Protein AF-A0A1Q9CFC7-F1 (afdb_monomer)

Organism: Symbiodinium microadriaticum (NCBI:txid2951)

Sequence (304 aa):
MAPSLEDDFGGSLFEEAKTMSQMKRSRIDLTRRYVFLCPTALSKHFQALPLAAKESSLLVFRCARSFVFKDPPSVRRTRLQARVETNVGDGKKGKPSSAPKSGLSALYRSEFSDDFLQFVLAKEKEGCVFWYKPDQDLEKMSSFFEQKVDPLDEQPYRPLLLDAMWWRVRFDRTSARYVGNPRGILGAIAAFHHGLGRERDLDLPSLQELIFQSNPTLEPVVKWPHAPSMRFLPARVEDTPQAQYKGYIEVLERLQKWPERPRARLDNLHHHWQAQEMSMSRQNVFSVGGNSVLRASSENPVTR

Structure (mmCIF, N/CA/C/O backbone):
data_AF-A0A1Q9CFC7-F1
#
_entry.id   AF-A0A1Q9CFC7-F1
#
loop_
_atom_site.group_PDB
_atom_site.id
_atom_site.type_symbol
_atom_site.label_atom_id
_atom_site.label_alt_id
_atom_site.label_comp_id
_atom_site.label_asym_id
_atom_site.label_entity_id
_atom_site.label_seq_id
_atom_site.pdbx_PDB_ins_code
_atom_site.Cartn_x
_atom_site.Cartn_y
_atom_site.Cartn_z
_atom_site.occupancy
_atom_site.B_iso_or_equiv
_atom_site.auth_seq_id
_atom_site.auth_comp_id
_atom_site.auth_asym_id
_atom_site.auth_atom_id
_atom_site.pdbx_PDB_model_num
ATOM 1 N N . MET A 1 1 ? -26.942 8.090 -58.482 1.00 52.81 1 MET A N 1
ATOM 2 C CA . MET A 1 1 ? -27.247 8.584 -57.124 1.00 52.81 1 MET A CA 1
ATOM 3 C C . MET A 1 1 ? -25.944 8.577 -56.350 1.00 52.81 1 MET A C 1
ATOM 5 O O . MET A 1 1 ? -25.446 7.503 -56.050 1.00 52.81 1 MET A O 1
ATOM 9 N N . ALA A 1 2 ? -25.335 9.749 -56.185 1.00 45.03 2 ALA A N 1
ATOM 10 C CA . ALA A 1 2 ? -24.047 9.924 -55.518 1.00 45.03 2 ALA A CA 1
ATOM 11 C C . ALA A 1 2 ? -24.292 10.464 -54.098 1.00 45.03 2 ALA A C 1
ATOM 13 O O . ALA A 1 2 ? -25.145 11.344 -53.962 1.00 45.03 2 ALA A O 1
ATOM 14 N N . PRO A 1 3 ? -23.608 9.950 -53.061 1.00 65.81 3 PRO A N 1
ATOM 15 C CA . PRO A 1 3 ? -23.716 10.485 -51.713 1.00 65.81 3 PRO A CA 1
ATOM 16 C C . PRO A 1 3 ? -22.874 11.758 -51.574 1.00 65.81 3 PRO A C 1
ATOM 18 O O . PRO A 1 3 ? -21.706 11.804 -51.961 1.00 65.81 3 PRO A O 1
ATOM 21 N N . SER A 1 4 ? -23.517 12.788 -51.038 1.00 64.12 4 SER A N 1
ATOM 22 C CA . SER A 1 4 ? -22.971 14.103 -50.732 1.00 64.12 4 SER A CA 1
ATOM 23 C C . SER A 1 4 ? -21.924 14.005 -49.619 1.00 64.12 4 SER A C 1
ATOM 25 O O . SER A 1 4 ? -22.227 13.525 -48.528 1.00 64.12 4 SER A O 1
ATOM 27 N N . LEU A 1 5 ? -20.704 14.465 -49.900 1.00 66.69 5 LEU A N 1
ATOM 28 C CA . LEU A 1 5 ? -19.736 14.865 -48.882 1.00 66.69 5 LEU A CA 1
ATOM 29 C C . LEU A 1 5 ? -20.219 16.194 -48.295 1.00 66.69 5 LEU A C 1
ATOM 31 O O . LEU A 1 5 ? -20.086 17.225 -48.950 1.00 66.69 5 LEU A O 1
ATOM 35 N N . GLU A 1 6 ? -20.800 16.164 -47.100 1.00 68.81 6 GLU A N 1
ATOM 36 C CA . GLU A 1 6 ? -20.915 17.364 -46.274 1.00 68.81 6 GLU A CA 1
ATOM 37 C C . GLU A 1 6 ? -19.808 17.340 -45.218 1.00 68.81 6 GLU A C 1
ATOM 39 O O . GLU A 1 6 ? -19.646 16.379 -44.465 1.00 68.81 6 GLU A O 1
ATOM 44 N N . ASP A 1 7 ? -19.005 18.400 -45.262 1.00 58.59 7 ASP A N 1
ATOM 45 C CA . ASP A 1 7 ? -17.865 18.695 -44.411 1.00 58.59 7 ASP A CA 1
ATOM 46 C C . ASP A 1 7 ? -18.301 18.955 -42.965 1.00 58.59 7 ASP A C 1
ATOM 48 O O . ASP A 1 7 ? -18.791 20.033 -42.629 1.00 58.59 7 ASP A O 1
ATOM 52 N N . ASP A 1 8 ? -18.041 17.992 -42.083 1.00 59.97 8 ASP A N 1
ATOM 53 C CA . ASP A 1 8 ? -18.219 18.135 -40.636 1.00 59.97 8 ASP A CA 1
ATOM 54 C C . ASP A 1 8 ? -16.885 18.552 -39.974 1.00 59.97 8 ASP A C 1
ATOM 56 O O . ASP A 1 8 ? -16.307 17.860 -39.136 1.00 59.97 8 ASP A O 1
ATOM 60 N N . PHE A 1 9 ? -16.336 19.700 -40.393 1.00 54.62 9 PHE A N 1
ATOM 61 C CA . PHE A 1 9 ? -15.166 20.345 -39.768 1.00 54.62 9 PHE A CA 1
ATOM 62 C C . PHE A 1 9 ? -15.603 21.315 -38.654 1.00 54.62 9 PHE A C 1
ATOM 64 O O . PHE A 1 9 ? -15.253 22.494 -38.632 1.00 54.62 9 PHE A O 1
ATOM 71 N N . GLY A 1 10 ? -16.389 20.810 -37.703 1.00 55.88 10 GLY A N 1
ATOM 72 C CA . GLY A 1 10 ? -16.876 21.540 -36.527 1.00 55.88 10 GLY A CA 1
ATOM 73 C C . GLY A 1 10 ? -16.206 21.114 -35.216 1.00 55.88 10 GLY A C 1
ATOM 74 O O . GLY A 1 10 ? -16.876 21.002 -34.196 1.00 55.88 10 GLY A O 1
ATOM 75 N N . GLY A 1 11 ? -14.906 20.805 -35.218 1.00 53.25 11 GLY A N 1
ATOM 76 C CA . GLY A 1 11 ? -14.221 20.184 -34.077 1.00 53.25 11 GLY A CA 1
ATOM 77 C C . GLY A 1 11 ? -13.256 21.091 -33.305 1.00 53.25 11 GLY A C 1
ATOM 78 O O . GLY A 1 11 ? -12.053 21.024 -33.518 1.00 53.25 11 GLY A O 1
ATOM 79 N N . SER A 1 12 ? -13.781 21.869 -32.353 1.00 51.84 12 SER A N 1
ATOM 80 C CA . SER A 1 12 ? -13.125 22.236 -31.078 1.00 51.84 12 SER A CA 1
ATOM 81 C C . SER A 1 12 ? -11.699 22.839 -31.108 1.00 51.84 12 SER A C 1
ATOM 83 O O . SER A 1 12 ? -10.748 22.237 -30.611 1.00 51.84 12 SER A O 1
ATOM 85 N N . LEU A 1 13 ? -11.552 24.091 -31.559 1.00 51.56 13 LEU A N 1
ATOM 86 C CA . LEU A 1 13 ? -10.285 24.852 -31.475 1.00 51.56 13 LEU A CA 1
ATOM 87 C C . LEU A 1 13 ? -10.122 25.688 -30.188 1.00 51.56 13 LEU A C 1
ATOM 89 O O . LEU A 1 13 ? -9.121 26.377 -30.017 1.00 51.56 13 LEU A O 1
ATOM 93 N N . PHE A 1 14 ? -11.070 25.602 -29.253 1.00 50.47 14 PHE A N 1
ATOM 94 C CA . PHE A 1 14 ? -10.922 26.155 -27.904 1.00 50.47 14 PHE A CA 1
ATOM 95 C C . PHE A 1 14 ? -10.614 25.029 -26.922 1.00 50.47 14 PHE A C 1
ATOM 97 O O . PHE A 1 14 ? -11.403 24.705 -26.038 1.00 50.47 14 PHE A O 1
ATOM 104 N N . GLU A 1 15 ? -9.441 24.415 -27.081 1.00 59.72 15 GLU A N 1
ATOM 105 C CA . GLU A 1 15 ? -8.847 23.667 -25.981 1.00 59.72 15 GLU A CA 1
ATOM 106 C C . GLU A 1 15 ? -8.439 24.697 -24.916 1.00 59.72 15 GLU A C 1
ATOM 108 O O . GLU A 1 15 ? -7.365 25.296 -24.982 1.00 59.72 15 GLU A O 1
ATOM 113 N N . GLU A 1 16 ? -9.362 24.989 -23.988 1.00 64.75 16 GLU A N 1
ATOM 114 C CA . GLU A 1 16 ? -9.127 25.870 -22.844 1.00 64.75 16 GLU A CA 1
ATOM 115 C C . GLU A 1 16 ? -7.775 25.527 -22.228 1.00 64.75 16 GLU A C 1
ATOM 117 O O . GLU A 1 16 ? -7.530 24.377 -21.849 1.00 64.75 16 GLU A O 1
ATOM 122 N N . ALA A 1 17 ? -6.889 26.524 -22.162 1.00 65.19 17 ALA A N 1
ATOM 123 C CA . ALA A 1 17 ? -5.544 26.372 -21.638 1.00 65.19 17 ALA A CA 1
ATOM 124 C C . ALA A 1 17 ? -5.616 25.767 -20.232 1.00 65.19 17 ALA A C 1
ATOM 126 O O . ALA A 1 17 ? -5.899 26.451 -19.243 1.00 65.19 17 ALA A O 1
ATOM 127 N N . LYS A 1 18 ? -5.383 24.453 -20.152 1.00 61.16 18 LYS A N 1
ATOM 128 C CA . LYS A 1 18 ? -5.475 23.720 -18.898 1.00 61.16 18 LYS A CA 1
ATOM 129 C C . LYS A 1 18 ? -4.448 24.308 -17.944 1.00 61.16 18 LYS A C 1
ATOM 131 O O . LYS A 1 18 ? -3.258 24.383 -18.248 1.00 61.16 18 LYS A O 1
ATOM 136 N N . THR A 1 19 ? -4.890 24.717 -16.761 1.00 71.38 19 THR A N 1
ATOM 137 C CA . THR A 1 19 ? -3.968 25.210 -15.732 1.00 71.38 19 THR A CA 1
ATOM 138 C C . THR A 1 19 ? -2.949 24.120 -15.381 1.00 71.38 19 THR A C 1
ATOM 140 O O . THR A 1 19 ? -3.257 22.930 -15.408 1.00 71.38 19 THR A O 1
ATOM 143 N N . MET A 1 20 ? -1.728 24.493 -14.977 1.00 59.75 20 MET A N 1
ATOM 144 C CA . MET A 1 20 ? -0.677 23.536 -14.568 1.00 59.75 20 MET A CA 1
ATOM 145 C C . MET A 1 20 ? -1.156 22.506 -13.525 1.00 59.75 20 MET A C 1
ATOM 147 O O . MET A 1 20 ? -0.680 21.371 -13.488 1.00 59.75 20 MET A O 1
ATOM 151 N N . SER A 1 21 ? -2.125 22.880 -12.687 1.00 57.09 21 SER A N 1
ATOM 152 C CA . SER A 1 21 ? -2.798 21.980 -11.746 1.00 57.09 21 SER A CA 1
ATOM 153 C C . SER A 1 21 ? -3.683 20.936 -12.439 1.00 57.09 21 SER A C 1
ATOM 155 O O . SER A 1 21 ? -3.683 19.781 -12.018 1.00 57.09 21 SER A O 1
ATOM 157 N N . GLN A 1 22 ? -4.394 21.300 -13.510 1.00 63.00 22 GLN A N 1
ATOM 158 C CA . GLN A 1 22 ? -5.160 20.371 -14.349 1.00 63.00 22 GLN A CA 1
ATOM 159 C C . GLN A 1 22 ? -4.221 19.425 -15.117 1.00 63.00 22 GLN A C 1
ATOM 161 O O . GLN A 1 22 ? -4.441 18.218 -15.087 1.00 63.00 22 GLN A O 1
ATOM 166 N N . MET A 1 23 ? -3.106 19.924 -15.669 1.00 62.88 23 MET A N 1
ATOM 167 C CA . MET A 1 23 ? -2.070 19.092 -16.316 1.00 62.88 23 MET A CA 1
ATOM 168 C C . MET A 1 23 ? -1.387 18.095 -15.366 1.00 62.88 23 MET A C 1
ATOM 170 O O . MET A 1 23 ? -0.999 17.002 -15.768 1.00 62.88 23 MET A O 1
ATOM 174 N N . LYS A 1 24 ? -1.193 18.449 -14.090 1.00 61.25 24 LYS A N 1
ATOM 175 C CA . LYS A 1 24 ? -0.637 17.513 -13.094 1.00 61.25 24 LYS A CA 1
ATOM 176 C C . LYS A 1 24 ? -1.658 16.471 -12.635 1.00 61.25 24 LYS A C 1
ATOM 178 O O . LYS A 1 24 ? -1.261 15.362 -12.278 1.00 61.25 24 LYS A O 1
ATOM 183 N N . ARG A 1 25 ? -2.951 16.814 -12.645 1.00 59.91 25 ARG A N 1
ATOM 184 C CA . ARG A 1 25 ? -4.060 15.892 -12.345 1.00 59.91 25 ARG A CA 1
ATOM 185 C C . ARG A 1 25 ? -4.355 14.944 -13.508 1.00 59.91 25 ARG A C 1
ATOM 187 O O . ARG A 1 25 ? -4.691 13.798 -13.253 1.00 59.91 25 ARG A O 1
ATOM 194 N N . SER A 1 26 ? -4.139 15.362 -14.756 1.00 60.53 26 SER A N 1
ATOM 195 C CA . SER A 1 26 ? -4.289 14.492 -15.933 1.00 60.53 26 SER A CA 1
ATOM 196 C C . SER A 1 26 ? -3.210 13.406 -16.046 1.00 60.53 26 SER A C 1
ATOM 198 O O . SER A 1 26 ? -3.283 12.573 -16.938 1.00 60.53 26 SER A O 1
ATOM 200 N N . ARG A 1 27 ? -2.207 13.400 -15.154 1.00 73.00 27 ARG A N 1
ATOM 201 C CA . ARG A 1 27 ? -1.183 12.344 -15.059 1.00 73.00 27 ARG A CA 1
ATOM 202 C C . ARG A 1 27 ? -1.538 11.234 -14.071 1.00 73.00 27 ARG A C 1
ATOM 204 O O . ARG A 1 27 ? -0.688 10.393 -13.793 1.00 73.00 27 ARG A O 1
ATOM 211 N N . ILE A 1 28 ? -2.731 11.269 -13.478 1.00 84.69 28 ILE A N 1
ATOM 212 C CA . ILE A 1 28 ? -3.196 10.165 -12.642 1.00 84.69 28 ILE A CA 1
ATOM 213 C C . ILE A 1 28 ? -3.520 9.014 -13.587 1.00 84.69 28 ILE A C 1
ATOM 215 O O . ILE A 1 28 ? -4.462 9.098 -14.374 1.00 84.69 28 ILE A O 1
ATOM 219 N N . ASP A 1 29 ? -2.721 7.960 -13.510 1.00 87.94 29 ASP A N 1
ATOM 220 C CA . ASP A 1 29 ? -2.959 6.744 -14.267 1.00 87.94 29 ASP A CA 1
ATOM 221 C C . ASP A 1 29 ? -4.079 5.947 -13.587 1.00 87.94 29 ASP A C 1
ATOM 223 O O . ASP A 1 29 ? -3.840 5.130 -12.701 1.00 87.94 29 ASP A O 1
ATOM 227 N N . LEU A 1 30 ? -5.322 6.243 -13.973 1.00 89.44 30 LEU A N 1
ATOM 228 C CA . LEU A 1 30 ? -6.510 5.539 -13.483 1.00 89.44 30 LEU A CA 1
ATOM 229 C C . LEU A 1 30 ? -6.627 4.117 -14.041 1.00 89.44 30 LEU A C 1
ATOM 231 O O . LEU A 1 30 ? -7.494 3.371 -13.594 1.00 89.44 30 LEU A O 1
ATOM 235 N N . THR A 1 31 ? -5.780 3.746 -15.005 1.00 90.12 31 THR A N 1
ATOM 236 C CA . THR A 1 31 ? -5.742 2.383 -15.541 1.00 90.12 31 THR A CA 1
ATOM 237 C C . THR A 1 31 ? -5.044 1.434 -14.564 1.00 90.12 31 THR A C 1
ATOM 239 O O . THR A 1 31 ? -5.387 0.258 -14.481 1.00 90.12 31 THR A O 1
ATOM 242 N N . ARG A 1 32 ? -4.129 1.961 -13.740 1.00 93.81 32 ARG A N 1
ATOM 243 C CA . ARG A 1 32 ? -3.484 1.217 -12.655 1.00 93.81 32 ARG A CA 1
ATOM 244 C C . ARG A 1 32 ? -4.347 1.187 -11.407 1.00 93.81 32 ARG A C 1
ATOM 246 O O . ARG A 1 32 ? -5.020 2.156 -11.048 1.00 93.81 32 ARG A O 1
ATOM 253 N N . ARG A 1 33 ? -4.230 0.090 -10.662 1.00 96.56 33 ARG A N 1
ATOM 254 C CA . ARG A 1 33 ? -4.866 -0.038 -9.353 1.00 96.56 33 ARG A CA 1
ATOM 255 C C . ARG A 1 33 ? -3.910 0.408 -8.251 1.00 96.56 33 ARG A C 1
ATOM 257 O O . ARG A 1 33 ? -2.820 -0.134 -8.088 1.00 96.56 33 ARG A O 1
ATOM 264 N N . TYR A 1 34 ? -4.332 1.388 -7.457 1.00 97.56 34 TYR A N 1
ATOM 265 C CA . TYR A 1 34 ? -3.531 1.896 -6.343 1.00 97.56 34 TYR A CA 1
ATOM 266 C C . TYR A 1 34 ? -3.646 1.001 -5.105 1.00 97.56 34 TYR A C 1
ATOM 268 O O . TYR A 1 34 ? -4.746 0.597 -4.720 1.00 97.56 34 TYR A O 1
ATOM 276 N N . VAL A 1 35 ? -2.510 0.749 -4.448 1.00 98.12 35 VAL A N 1
ATOM 277 C CA . VAL A 1 35 ? -2.441 0.003 -3.184 1.00 98.12 35 VAL A CA 1
ATOM 278 C C . VAL A 1 35 ? -1.968 0.929 -2.068 1.00 98.12 35 VAL A C 1
ATOM 280 O O . VAL A 1 35 ? -0.796 1.298 -2.006 1.00 98.12 35 VAL A O 1
ATOM 283 N N . PHE A 1 36 ? -2.868 1.328 -1.172 1.00 98.12 36 PHE A N 1
ATOM 284 C CA . PHE A 1 36 ? -2.534 2.245 -0.082 1.00 98.12 36 PHE A CA 1
ATOM 285 C C . PHE A 1 36 ? -1.942 1.506 1.116 1.00 98.12 36 PHE A C 1
ATOM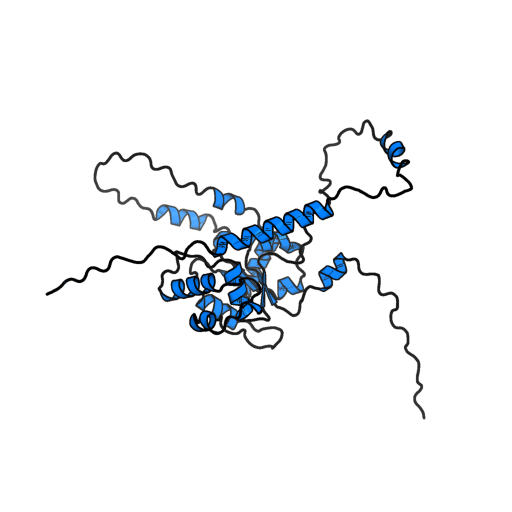 287 O O . PHE A 1 36 ? -2.589 0.645 1.709 1.00 98.12 36 PHE A O 1
ATOM 294 N N . LEU A 1 37 ? -0.726 1.897 1.511 1.00 97.69 37 LEU A N 1
ATOM 295 C CA . LEU A 1 37 ? 0.044 1.182 2.538 1.00 97.69 37 LEU A CA 1
ATOM 296 C C . LEU A 1 37 ? -0.012 1.806 3.940 1.00 97.69 37 LEU A C 1
ATOM 298 O O . LEU A 1 37 ? 0.437 1.212 4.924 1.00 97.69 37 LEU A O 1
ATOM 302 N N . CYS A 1 38 ? -0.520 3.036 4.046 1.00 96.38 38 CYS A N 1
ATOM 303 C CA . CYS A 1 38 ? -0.464 3.827 5.271 1.00 96.38 38 CYS A CA 1
ATOM 304 C C . CYS A 1 38 ? -1.810 4.514 5.555 1.00 96.38 38 CYS A C 1
ATOM 306 O O . CYS A 1 38 ? -2.179 5.442 4.830 1.00 96.38 38 CYS A O 1
ATOM 308 N N . PRO A 1 39 ? -2.536 4.124 6.622 1.00 96.25 39 PRO A N 1
ATOM 309 C CA . PRO A 1 39 ? -3.866 4.667 6.892 1.00 96.25 39 PRO A CA 1
ATOM 310 C C . PRO A 1 39 ? -3.828 6.154 7.261 1.00 96.25 39 PRO A C 1
ATOM 312 O O . PRO A 1 39 ? -4.690 6.916 6.837 1.00 96.25 39 PRO A O 1
ATOM 315 N N . THR A 1 40 ? -2.811 6.606 8.003 1.00 94.19 40 THR A N 1
ATOM 316 C CA . THR A 1 40 ? -2.689 8.018 8.413 1.00 94.19 40 THR A CA 1
ATOM 317 C C . THR A 1 40 ? -2.438 8.938 7.223 1.00 94.19 40 THR A C 1
ATOM 319 O O . THR A 1 40 ? -3.029 10.012 7.132 1.00 94.19 40 THR A O 1
ATOM 322 N N . ALA A 1 41 ? -1.591 8.517 6.284 1.00 94.12 41 ALA A N 1
ATOM 323 C CA . ALA A 1 41 ? -1.338 9.269 5.063 1.00 94.12 41 ALA A CA 1
ATOM 324 C C . ALA A 1 41 ? -2.553 9.255 4.125 1.00 94.12 41 ALA A C 1
ATOM 326 O O . ALA A 1 41 ? -2.886 10.294 3.555 1.00 94.12 41 ALA A O 1
ATOM 327 N N . LEU A 1 42 ? -3.240 8.115 4.007 1.00 95.56 42 LEU A N 1
ATOM 328 C CA . LEU A 1 42 ? -4.471 8.006 3.230 1.00 95.56 42 LEU A CA 1
ATOM 329 C C . LEU A 1 42 ? -5.566 8.929 3.779 1.00 95.56 42 LEU A C 1
ATOM 331 O O . LEU A 1 42 ? -6.115 9.717 3.017 1.00 95.56 42 LEU A O 1
ATOM 335 N N . SER A 1 43 ? -5.812 8.916 5.092 1.00 95.38 43 SER A N 1
ATOM 336 C CA . SER A 1 43 ? -6.797 9.794 5.741 1.00 95.38 43 SER A CA 1
ATOM 337 C C . SER A 1 43 ? -6.541 11.274 5.444 1.00 95.38 43 SER A C 1
ATOM 339 O O . SER A 1 43 ? -7.437 11.995 5.011 1.00 95.38 43 SER A O 1
ATOM 341 N N . LYS A 1 44 ? -5.282 11.723 5.565 1.00 93.25 44 LYS A N 1
ATOM 342 C CA . LYS A 1 44 ? -4.886 13.116 5.276 1.00 93.25 44 LYS A CA 1
ATOM 343 C C . LYS A 1 44 ? -5.153 13.543 3.833 1.00 93.25 44 LYS A C 1
ATOM 345 O O . LYS A 1 44 ? -5.309 14.731 3.564 1.00 93.25 44 LYS A O 1
ATOM 350 N N . HIS A 1 45 ? -5.169 12.597 2.901 1.00 93.38 45 HIS A N 1
ATOM 351 C CA . HIS A 1 45 ? -5.374 12.855 1.479 1.00 93.38 45 HIS A CA 1
ATOM 352 C C . HIS A 1 45 ? -6.737 12.381 0.974 1.00 93.38 45 HIS A C 1
ATOM 354 O O . HIS A 1 45 ? -7.014 12.520 -0.214 1.00 93.38 45 HIS A O 1
ATOM 360 N N . PHE A 1 46 ? -7.601 11.878 1.857 1.00 95.38 46 PHE A N 1
ATOM 361 C CA . PHE A 1 46 ? -8.826 11.185 1.480 1.00 95.38 46 PHE A CA 1
ATOM 362 C C . PHE A 1 46 ? -9.767 12.056 0.639 1.00 95.38 46 PHE A C 1
ATOM 364 O O . PHE A 1 46 ? -10.325 11.594 -0.354 1.00 95.38 46 PHE A O 1
ATOM 371 N N . GLN A 1 47 ? -9.882 13.342 0.971 1.00 93.62 47 GLN A N 1
ATOM 372 C CA . GLN A 1 47 ? -10.720 14.284 0.220 1.00 93.62 47 GLN A CA 1
ATOM 373 C C . GLN A 1 47 ? -10.130 14.677 -1.145 1.00 93.62 47 GLN A C 1
ATOM 375 O O . GLN A 1 47 ? -10.857 15.101 -2.034 1.00 93.62 47 GLN A O 1
ATOM 380 N N . ALA A 1 48 ? -8.819 14.514 -1.342 1.00 91.75 48 ALA A N 1
ATOM 381 C CA . ALA A 1 48 ? -8.143 14.834 -2.600 1.00 91.75 48 ALA A CA 1
ATOM 382 C C . ALA A 1 48 ? -8.074 13.645 -3.578 1.00 91.75 48 ALA A C 1
ATOM 384 O O . ALA A 1 48 ? -7.562 13.802 -4.689 1.00 91.75 48 ALA A O 1
ATOM 385 N N . LEU A 1 49 ? -8.532 12.459 -3.167 1.00 93.50 49 LEU A N 1
ATOM 386 C CA . LEU A 1 49 ? -8.524 11.268 -4.010 1.00 93.50 49 LEU A CA 1
ATOM 387 C C . LEU A 1 49 ? -9.686 11.290 -5.015 1.00 93.50 49 LEU A C 1
ATOM 389 O O . LEU A 1 49 ? -10.833 11.463 -4.592 1.00 93.50 49 LEU A O 1
ATOM 393 N N . PRO A 1 50 ? -9.425 11.055 -6.316 1.00 94.00 50 PRO A N 1
ATOM 394 C CA . PRO A 1 50 ? -10.482 10.827 -7.298 1.00 94.00 50 PRO A CA 1
ATOM 395 C C . PRO A 1 50 ? -11.378 9.651 -6.896 1.00 94.00 50 PRO A C 1
ATOM 397 O O . PRO A 1 50 ? -10.877 8.652 -6.379 1.00 94.00 50 PRO A O 1
ATOM 400 N N . LEU A 1 51 ? -12.682 9.744 -7.181 1.00 95.12 51 LEU A N 1
ATOM 401 C CA . LEU A 1 51 ? -13.648 8.692 -6.843 1.00 95.12 51 LEU A CA 1
ATOM 402 C C . LEU A 1 51 ? -13.264 7.342 -7.467 1.00 95.12 51 LEU A C 1
ATOM 404 O O . LEU A 1 51 ? -13.153 6.362 -6.741 1.00 95.12 51 LEU A O 1
ATOM 408 N N . ALA A 1 52 ? -12.920 7.326 -8.759 1.00 95.06 52 ALA A N 1
ATOM 409 C CA . ALA A 1 52 ? -12.483 6.114 -9.456 1.00 95.06 52 ALA A CA 1
ATOM 410 C C . ALA A 1 52 ? -11.284 5.428 -8.772 1.00 95.06 52 ALA A C 1
ATOM 412 O O . ALA A 1 52 ? -11.250 4.208 -8.643 1.00 95.06 52 ALA A O 1
ATOM 413 N N . ALA A 1 53 ? -10.319 6.208 -8.266 1.00 95.50 53 ALA A N 1
ATOM 414 C CA . ALA A 1 53 ? -9.177 5.662 -7.535 1.00 95.50 53 ALA A CA 1
ATOM 415 C C . ALA A 1 53 ? -9.583 5.112 -6.158 1.00 95.50 53 ALA A C 1
ATOM 417 O O . ALA A 1 53 ? -9.036 4.104 -5.723 1.00 95.50 53 ALA A O 1
ATOM 418 N N . LYS A 1 54 ? -10.548 5.738 -5.466 1.00 96.88 54 LYS A N 1
ATOM 419 C CA . LYS A 1 54 ? -11.101 5.202 -4.208 1.00 96.88 54 LYS A CA 1
ATOM 420 C C . LYS A 1 54 ? -11.792 3.863 -4.451 1.00 96.88 54 LYS A C 1
ATOM 422 O O . LYS A 1 54 ? -11.526 2.906 -3.727 1.00 96.88 54 LYS A O 1
ATOM 427 N N . GLU A 1 55 ? -12.641 3.795 -5.470 1.00 96.81 55 GLU A N 1
ATOM 428 C CA . GLU A 1 55 ? -13.444 2.618 -5.809 1.00 96.81 55 GLU A CA 1
ATOM 429 C C . GLU A 1 55 ? -12.586 1.435 -6.250 1.00 96.81 55 GLU A C 1
ATOM 431 O O . GLU A 1 55 ? -12.823 0.321 -5.792 1.00 96.81 55 GLU A O 1
ATOM 436 N N . SER A 1 56 ? -11.548 1.658 -7.057 1.00 96.94 56 SER A N 1
ATOM 437 C CA . SER A 1 56 ? -10.685 0.569 -7.523 1.00 96.94 56 SER A CA 1
ATOM 438 C C . SER A 1 56 ? -9.578 0.184 -6.536 1.00 96.94 56 SER A C 1
ATOM 440 O O . SER A 1 56 ? -9.007 -0.892 -6.679 1.00 96.94 56 SER A O 1
ATOM 442 N N . SER A 1 57 ? -9.259 1.021 -5.541 1.00 97.69 57 SER A N 1
ATOM 443 C CA . SER A 1 57 ? -8.097 0.805 -4.664 1.00 97.69 57 SER A CA 1
ATOM 444 C C . SER A 1 57 ? -8.159 -0.434 -3.767 1.00 97.69 57 SER A C 1
ATOM 446 O O . SER A 1 57 ? -9.224 -0.864 -3.315 1.00 97.69 57 SER A O 1
ATOM 448 N N . LEU A 1 58 ? -6.964 -0.937 -3.439 1.00 98.38 58 LEU A N 1
ATOM 449 C CA . LEU A 1 58 ? -6.723 -1.915 -2.378 1.00 98.38 58 LEU A CA 1
ATOM 450 C C . LEU A 1 58 ? -6.043 -1.237 -1.187 1.00 98.38 58 LEU A C 1
ATOM 452 O O . LEU A 1 58 ? -5.223 -0.329 -1.355 1.00 98.38 58 LEU A O 1
ATOM 456 N N . LEU A 1 59 ? -6.350 -1.695 0.025 1.00 98.56 59 LEU A N 1
ATOM 457 C CA . LEU A 1 59 ? -5.749 -1.187 1.257 1.00 98.56 59 LEU A CA 1
ATOM 458 C C . LEU A 1 59 ? -4.909 -2.29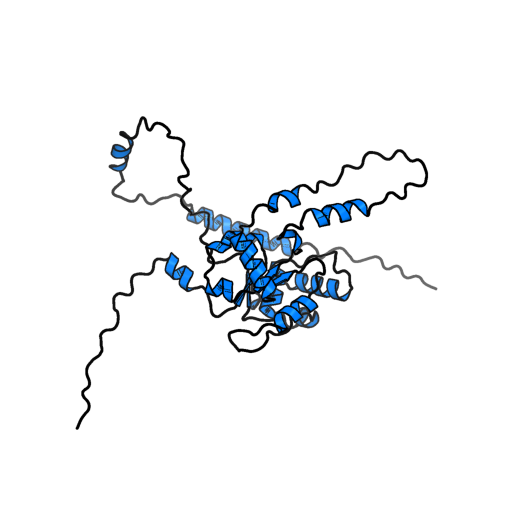4 1.902 1.00 98.56 59 LEU A C 1
ATOM 460 O O . LEU A 1 59 ? -5.435 -3.347 2.241 1.00 98.56 59 LEU A O 1
ATOM 464 N N . VAL A 1 60 ? -3.612 -2.060 2.097 1.00 98.19 60 VAL A N 1
ATOM 465 C CA . VAL A 1 60 ? -2.696 -3.013 2.748 1.00 98.19 60 VAL A CA 1
ATOM 466 C C . VAL A 1 60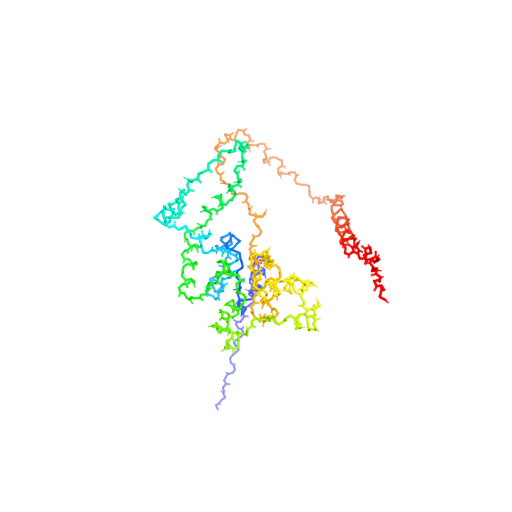 ? -2.026 -2.308 3.915 1.00 98.19 60 VAL A C 1
ATOM 468 O O . VAL A 1 60 ? -0.981 -1.673 3.787 1.00 98.19 60 VAL A O 1
ATOM 471 N N . PHE A 1 61 ? -2.655 -2.367 5.082 1.00 97.62 61 PHE A N 1
ATOM 472 C CA . PHE A 1 61 ? -2.206 -1.602 6.234 1.00 97.62 61 PHE A CA 1
ATOM 473 C C . PHE A 1 61 ? -1.219 -2.392 7.086 1.00 97.62 61 PHE A C 1
ATOM 475 O O . PHE A 1 61 ? -1.528 -3.453 7.620 1.00 97.62 61 PHE A O 1
ATOM 482 N N . ARG A 1 62 ? -0.035 -1.809 7.310 1.00 94.81 62 ARG A N 1
ATOM 483 C CA . ARG A 1 62 ? 1.021 -2.365 8.179 1.00 94.81 62 ARG A CA 1
ATOM 484 C C . ARG A 1 62 ? 0.687 -2.389 9.680 1.00 94.81 62 ARG A C 1
ATOM 486 O O . ARG A 1 62 ? 1.519 -2.781 10.499 1.00 94.81 62 ARG A O 1
ATOM 493 N N . CYS A 1 63 ? -0.491 -1.913 10.065 1.00 94.44 63 CYS A N 1
ATOM 494 C CA . CYS A 1 63 ? -0.954 -1.844 11.445 1.00 94.44 63 CYS A CA 1
ATOM 495 C C . CYS A 1 63 ? -2.068 -2.860 11.704 1.00 94.44 63 CYS A C 1
ATOM 497 O O . CYS A 1 63 ? -2.635 -3.437 10.782 1.00 94.44 63 CYS A O 1
ATOM 499 N N . ALA A 1 64 ? -2.386 -3.067 12.980 1.00 94.31 64 ALA A N 1
ATOM 500 C CA . ALA A 1 64 ? -3.535 -3.879 13.352 1.00 94.31 64 ALA A CA 1
ATOM 501 C C . ALA A 1 64 ? -4.829 -3.103 13.093 1.00 94.31 64 ALA A C 1
ATOM 503 O O . ALA A 1 64 ? -4.844 -1.874 13.183 1.00 94.31 64 ALA A O 1
ATOM 504 N N . ARG A 1 65 ? -5.932 -3.817 12.869 1.00 94.81 65 ARG A N 1
ATOM 505 C CA . ARG A 1 65 ? -7.268 -3.221 12.725 1.00 94.81 65 ARG A CA 1
ATOM 506 C C . ARG A 1 65 ? -7.637 -2.282 13.884 1.00 94.81 65 ARG A C 1
ATOM 508 O O . ARG A 1 65 ? -8.179 -1.204 13.657 1.00 94.81 65 ARG A O 1
ATOM 515 N N . SER A 1 66 ? -7.255 -2.644 15.111 1.00 92.56 66 SER A N 1
ATOM 516 C CA . SER A 1 66 ? -7.487 -1.853 16.334 1.00 92.56 66 SER A CA 1
ATOM 517 C C . SER A 1 66 ? -6.700 -0.536 16.409 1.00 92.56 66 SER A C 1
ATOM 519 O O . SER A 1 66 ? -6.929 0.284 17.300 1.00 92.56 66 SER A O 1
ATOM 521 N N . PHE A 1 67 ? -5.749 -0.318 15.492 1.00 91.31 67 PHE A N 1
ATOM 522 C CA . PHE A 1 67 ? -5.090 0.975 15.326 1.00 91.31 67 PHE A CA 1
ATOM 523 C C . PHE A 1 67 ? -6.007 1.989 14.630 1.00 91.31 67 PHE A C 1
ATOM 525 O O . PHE A 1 67 ? -5.998 3.160 15.000 1.00 91.31 67 PHE A O 1
ATOM 532 N N . VAL A 1 68 ? -6.791 1.540 13.643 1.00 93.12 68 VAL A N 1
ATOM 533 C CA . VAL A 1 68 ? -7.715 2.388 12.872 1.00 93.12 68 VAL A CA 1
ATOM 534 C C . VAL A 1 68 ? -9.068 2.478 13.572 1.00 93.12 68 VAL A C 1
ATOM 536 O O . VAL A 1 68 ? -9.587 3.572 13.781 1.00 93.12 68 VAL A O 1
ATOM 539 N N . PHE A 1 69 ? -9.617 1.339 13.996 1.00 92.75 69 PHE A N 1
ATOM 540 C CA . PHE A 1 69 ? -10.909 1.273 14.670 1.00 92.75 69 PHE A CA 1
ATOM 541 C C . PHE A 1 69 ? -10.733 1.152 16.177 1.00 92.75 69 PHE A C 1
ATOM 543 O O . PHE A 1 69 ? -9.983 0.313 16.674 1.00 92.75 69 PHE A O 1
ATOM 550 N N . LYS A 1 70 ? -11.460 1.976 16.934 1.00 83.75 70 LYS A N 1
ATOM 551 C CA . LYS A 1 70 ? -11.498 1.840 18.389 1.00 83.75 70 LYS A CA 1
ATOM 552 C C . LYS A 1 70 ? -12.287 0.584 18.737 1.00 83.75 70 LYS A C 1
ATOM 554 O O . LYS A 1 70 ? -13.485 0.527 18.481 1.00 83.75 70 LYS A O 1
ATOM 559 N N . ASP A 1 71 ? -11.631 -0.371 19.391 1.00 79.12 71 ASP A N 1
ATOM 560 C CA . ASP A 1 71 ? -12.363 -1.457 20.038 1.00 79.12 71 ASP A CA 1
ATOM 561 C C . ASP A 1 71 ? -13.359 -0.856 21.043 1.00 79.12 71 ASP A C 1
ATOM 563 O O . ASP A 1 71 ? -12.979 0.062 21.796 1.00 79.12 71 ASP A O 1
ATOM 567 N N . PRO A 1 72 ? -14.612 -1.346 21.077 1.00 76.44 72 PRO A N 1
ATOM 568 C CA . PRO A 1 72 ? -15.596 -0.876 22.035 1.00 76.44 72 PRO A CA 1
ATOM 569 C C . PRO A 1 72 ? -15.072 -1.070 23.469 1.00 76.44 72 PRO A C 1
ATOM 571 O O . PRO A 1 72 ? -14.310 -2.004 23.749 1.00 76.44 72 PRO A O 1
ATOM 574 N N . PRO A 1 73 ? -15.458 -0.192 24.412 1.00 72.56 73 PRO A N 1
ATOM 575 C CA . PRO A 1 73 ? -14.925 -0.200 25.776 1.00 72.56 73 PRO A CA 1
ATOM 576 C C . PRO A 1 73 ? -15.164 -1.523 26.523 1.00 72.56 73 PRO A C 1
ATOM 578 O O . PRO A 1 73 ? -14.406 -1.845 27.438 1.00 72.56 73 PRO A O 1
ATOM 581 N N . SER A 1 74 ? -16.162 -2.311 26.109 1.00 70.62 74 SER A N 1
ATOM 582 C CA . SER A 1 74 ? -16.459 -3.640 26.651 1.00 70.62 74 SER A CA 1
ATOM 583 C C . SER A 1 74 ? -15.284 -4.617 26.519 1.00 70.62 74 SER A C 1
ATOM 585 O O . SER A 1 74 ? -14.960 -5.303 27.483 1.00 70.62 74 SER A O 1
ATOM 587 N N . VAL A 1 75 ? -14.570 -4.620 25.388 1.00 70.62 75 VAL A N 1
ATOM 588 C CA . VAL A 1 75 ? -13.440 -5.541 25.140 1.00 70.62 75 VAL A CA 1
ATOM 589 C C . VAL A 1 75 ? -12.212 -5.169 25.982 1.00 70.62 75 VAL A C 1
ATOM 591 O O . VAL A 1 75 ? -11.422 -6.028 26.380 1.00 70.62 75 VAL A O 1
ATOM 594 N N . ARG A 1 76 ? -12.052 -3.881 26.318 1.00 64.81 76 ARG A N 1
ATOM 595 C CA . ARG A 1 76 ? -10.901 -3.402 27.102 1.00 64.81 76 ARG A CA 1
ATOM 596 C C . ARG A 1 76 ? -10.928 -3.880 28.552 1.00 64.81 76 ARG A C 1
ATOM 598 O O . ARG A 1 76 ? -9.861 -4.128 29.111 1.00 64.81 76 ARG A O 1
ATOM 605 N N . ARG A 1 77 ? -12.116 -4.020 29.156 1.00 65.25 77 ARG A N 1
ATOM 606 C CA . ARG A 1 77 ? -12.251 -4.465 30.556 1.00 65.25 77 ARG A CA 1
ATOM 607 C C . ARG A 1 77 ? -11.805 -5.916 30.735 1.00 65.25 77 ARG A C 1
ATOM 609 O O . ARG A 1 77 ? -11.043 -6.196 31.655 1.00 65.25 77 ARG A O 1
ATOM 616 N N . THR A 1 78 ? -12.168 -6.801 29.810 1.00 66.25 78 THR A N 1
ATOM 617 C CA . THR A 1 78 ? -11.799 -8.225 29.868 1.00 66.25 78 THR A CA 1
ATOM 618 C C . THR A 1 78 ? -10.286 -8.439 29.805 1.00 66.25 78 THR A C 1
ATOM 620 O O . THR A 1 78 ? -9.740 -9.277 30.517 1.00 66.25 78 THR A O 1
ATOM 623 N N . ARG A 1 79 ? -9.566 -7.634 29.010 1.00 62.81 79 ARG A N 1
ATOM 624 C CA . ARG A 1 79 ? -8.109 -7.780 28.844 1.00 62.81 79 ARG A CA 1
ATOM 625 C C . ARG A 1 79 ? -7.303 -7.352 30.076 1.00 62.81 79 ARG A C 1
ATOM 627 O O . ARG A 1 79 ? -6.192 -7.837 30.263 1.00 62.81 79 ARG A O 1
ATOM 634 N N . LEU A 1 80 ? -7.847 -6.460 30.904 1.00 59.00 80 LEU A N 1
ATOM 635 C CA . LEU A 1 80 ? -7.206 -6.019 32.148 1.00 59.00 80 LEU A CA 1
ATOM 636 C C . LEU A 1 80 ? -7.452 -6.989 33.312 1.00 59.00 80 LEU A C 1
ATOM 638 O O . LEU A 1 80 ? -6.610 -7.081 34.197 1.00 59.00 80 LEU A O 1
ATOM 642 N N . GLN A 1 81 ? -8.554 -7.744 33.295 1.00 56.28 81 GLN A N 1
ATOM 643 C CA . GLN A 1 81 ? -8.888 -8.690 34.367 1.00 56.28 81 GLN A CA 1
ATOM 644 C C . GLN A 1 81 ? -8.180 -10.049 34.245 1.00 56.28 81 GLN A C 1
ATOM 646 O O . GLN A 1 81 ? -8.056 -10.751 35.239 1.00 56.28 81 GLN A O 1
ATOM 651 N N . ALA A 1 82 ? -7.649 -10.408 33.071 1.00 55.00 82 ALA A N 1
ATOM 652 C CA . ALA A 1 82 ? -6.923 -11.669 32.876 1.00 55.00 82 ALA A CA 1
ATOM 653 C C . ALA A 1 82 ? -5.509 -11.691 33.496 1.00 55.00 82 ALA A C 1
ATOM 655 O O . ALA A 1 82 ? -4.839 -12.721 33.469 1.00 55.00 82 ALA A O 1
ATOM 656 N N . ARG A 1 83 ? -5.038 -10.576 34.071 1.00 55.09 83 ARG A N 1
ATOM 657 C CA . ARG A 1 83 ? -3.790 -10.525 34.842 1.00 55.09 83 ARG A CA 1
ATOM 658 C C . ARG A 1 83 ? -4.101 -10.734 36.326 1.00 55.09 83 ARG A C 1
ATOM 660 O O . ARG A 1 83 ? -3.842 -9.862 37.146 1.00 55.09 83 ARG A O 1
ATOM 667 N N . VAL A 1 84 ? -4.722 -11.870 36.642 1.00 55.59 84 VAL A N 1
ATOM 668 C CA . VAL A 1 84 ? -4.948 -12.303 38.025 1.00 55.59 84 VAL A CA 1
ATOM 669 C C . VAL A 1 84 ? -3.584 -12.573 38.650 1.00 55.59 84 VAL A C 1
ATOM 671 O O . VAL A 1 84 ? -2.803 -13.383 38.154 1.00 55.59 84 VAL A O 1
ATOM 674 N N . GLU A 1 85 ? -3.284 -11.824 39.703 1.00 51.47 85 GLU A N 1
ATOM 675 C CA . GLU A 1 85 ? -2.070 -11.939 40.495 1.00 51.47 85 GLU A CA 1
ATOM 676 C C . GLU A 1 85 ? -2.012 -13.317 41.165 1.00 51.47 85 GLU A C 1
ATOM 678 O O . GLU A 1 85 ? -2.660 -13.556 42.180 1.00 51.47 85 GLU A O 1
ATOM 683 N N . THR A 1 86 ? -1.194 -14.231 40.646 1.00 55.19 86 THR A N 1
ATOM 684 C CA . THR A 1 86 ? -0.678 -15.338 41.460 1.00 55.19 86 THR A CA 1
ATOM 685 C C . THR A 1 86 ? 0.457 -14.790 42.321 1.00 55.19 86 THR A C 1
ATOM 687 O O . THR A 1 86 ? 1.636 -14.988 42.030 1.00 55.19 86 THR A O 1
ATOM 690 N N . ASN A 1 87 ? 0.091 -14.019 43.345 1.00 52.97 87 ASN A N 1
ATOM 691 C CA . ASN A 1 87 ? 0.998 -13.554 44.386 1.00 52.97 87 ASN A CA 1
ATOM 692 C C . ASN A 1 87 ? 1.151 -14.680 45.418 1.00 52.97 87 ASN A C 1
ATOM 694 O O . ASN A 1 87 ? 0.344 -14.814 46.335 1.00 52.97 87 ASN A O 1
ATOM 698 N N . VAL A 1 88 ? 2.180 -15.510 45.247 1.00 53.53 88 VAL A N 1
ATOM 699 C CA . VAL A 1 88 ? 2.674 -16.415 46.290 1.00 53.53 88 VAL A CA 1
ATOM 700 C C . VAL A 1 88 ? 4.193 -16.251 46.360 1.00 53.53 88 VAL A C 1
ATOM 702 O O . VAL A 1 88 ? 4.896 -16.668 45.445 1.00 53.53 88 VAL A O 1
ATOM 705 N N . GLY A 1 89 ? 4.684 -15.661 47.454 1.00 55.84 89 GLY A N 1
ATOM 706 C CA . GLY A 1 89 ? 6.027 -15.945 47.974 1.00 55.84 89 GLY A CA 1
ATOM 707 C C . GLY A 1 89 ? 7.117 -14.877 47.804 1.00 55.84 89 GLY A C 1
ATOM 708 O O . GLY A 1 89 ? 7.754 -14.772 46.764 1.00 55.84 89 GLY A O 1
ATOM 709 N N . ASP A 1 90 ? 7.371 -14.180 48.914 1.00 51.19 90 ASP A N 1
ATOM 710 C CA . ASP A 1 90 ? 8.663 -13.732 49.460 1.00 51.19 90 ASP A CA 1
ATOM 711 C C . ASP A 1 90 ? 9.597 -12.772 48.689 1.00 51.19 90 ASP A C 1
ATOM 713 O O . ASP A 1 90 ? 10.549 -13.132 48.000 1.00 51.19 90 ASP A O 1
ATOM 717 N N . GLY A 1 91 ? 9.460 -11.489 49.047 1.00 58.91 91 GLY A N 1
ATOM 718 C CA . GLY A 1 91 ? 10.496 -10.879 49.888 1.00 58.91 91 GLY A CA 1
ATOM 719 C C . GLY A 1 91 ? 11.799 -10.429 49.225 1.00 58.91 91 GLY A C 1
ATOM 720 O O . GLY A 1 91 ? 12.872 -10.749 49.728 1.00 58.91 91 GLY A O 1
ATOM 721 N N . LYS A 1 92 ? 11.757 -9.588 48.182 1.00 55.53 92 LYS A N 1
ATOM 722 C CA . LYS A 1 92 ? 12.906 -8.729 47.819 1.00 55.53 92 LYS A CA 1
ATOM 723 C C . LYS A 1 92 ? 12.461 -7.309 47.457 1.00 55.53 92 LYS A C 1
ATOM 725 O O . LYS A 1 92 ? 11.761 -7.094 46.474 1.00 55.53 92 LYS A O 1
ATOM 730 N N . LYS A 1 93 ? 12.905 -6.326 48.256 1.00 59.00 93 LYS A N 1
ATOM 731 C CA . LYS A 1 93 ? 12.743 -4.875 48.033 1.00 59.00 93 LYS A CA 1
ATOM 732 C C . LYS A 1 93 ? 13.484 -4.447 46.752 1.00 59.00 93 LYS A C 1
ATOM 734 O O . LYS A 1 93 ? 14.637 -4.027 46.807 1.00 59.00 93 LYS A O 1
ATOM 739 N N . GLY A 1 94 ? 12.842 -4.588 45.594 1.00 57.12 94 GLY A N 1
ATOM 740 C CA . GLY A 1 94 ? 13.331 -4.108 44.299 1.00 57.12 94 GLY A CA 1
ATOM 741 C C . GLY A 1 94 ? 12.864 -2.679 44.018 1.00 57.12 94 GLY A C 1
ATOM 742 O O . GLY A 1 94 ? 11.687 -2.368 44.180 1.00 57.12 94 GLY A O 1
ATOM 743 N N . LYS A 1 95 ? 13.797 -1.806 43.617 1.00 60.94 95 LYS A N 1
ATOM 744 C CA . LYS A 1 95 ? 13.565 -0.396 43.249 1.00 60.94 95 LYS A CA 1
ATOM 745 C C . LYS A 1 95 ? 12.379 -0.238 42.274 1.00 60.94 95 LYS A C 1
ATOM 747 O O . LYS A 1 95 ? 12.243 -1.071 41.377 1.00 60.94 95 LYS A O 1
ATOM 752 N N . PRO A 1 96 ? 11.578 0.842 42.383 1.00 57.69 96 PRO A N 1
ATOM 753 C CA . PRO A 1 96 ? 10.464 1.106 41.4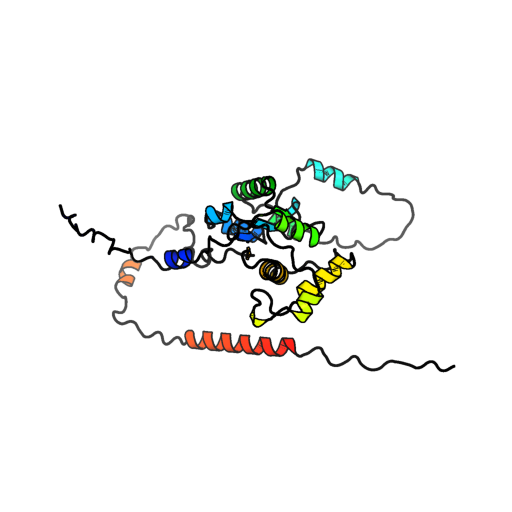76 1.00 57.69 96 PRO A CA 1
ATOM 754 C C . PRO A 1 96 ? 10.982 1.253 40.040 1.00 57.69 96 PRO A C 1
ATOM 756 O O . PRO A 1 96 ? 11.614 2.246 39.681 1.00 57.69 96 PRO A O 1
ATOM 759 N N . SER A 1 97 ? 10.744 0.222 39.230 1.00 58.75 97 SER A N 1
ATOM 760 C CA . SER A 1 97 ? 10.980 0.234 37.789 1.00 58.75 97 SER A CA 1
ATOM 761 C C . SER A 1 97 ? 10.053 1.276 37.166 1.00 58.75 97 SER A C 1
ATOM 763 O O . SER A 1 97 ? 8.831 1.204 37.301 1.00 58.75 97 SER A O 1
ATOM 765 N N . SER A 1 98 ? 10.647 2.284 36.532 1.00 60.50 98 SER A N 1
ATOM 766 C CA . SER A 1 98 ? 9.943 3.322 35.793 1.00 60.50 98 SER A CA 1
ATOM 767 C C . SER A 1 98 ? 9.071 2.682 34.712 1.00 60.50 98 SER A C 1
ATOM 769 O O . SER A 1 98 ? 9.563 2.057 33.774 1.00 60.50 98 SER A O 1
ATOM 771 N N . ALA A 1 99 ? 7.754 2.833 34.858 1.00 60.25 99 ALA A N 1
ATOM 772 C CA . AL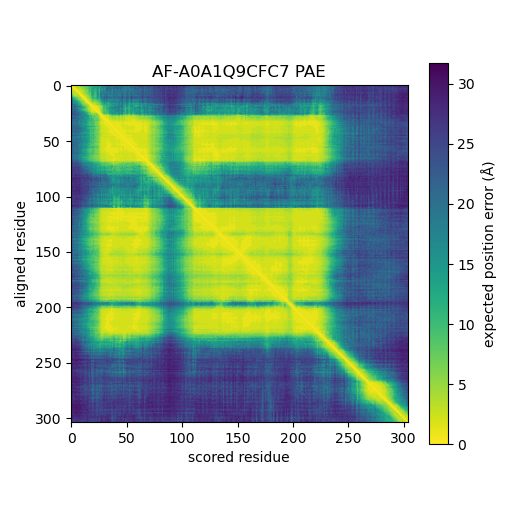A A 1 99 ? 6.783 2.321 33.904 1.00 60.25 99 ALA A CA 1
ATOM 773 C C . ALA A 1 99 ? 7.117 2.802 32.473 1.00 60.25 99 ALA A C 1
ATOM 775 O O . ALA A 1 99 ? 7.398 3.991 32.270 1.00 60.25 99 ALA A O 1
ATOM 776 N N . PRO A 1 100 ? 7.089 1.910 31.467 1.00 55.97 100 PRO A N 1
ATOM 777 C CA . PRO A 1 100 ? 7.397 2.275 30.094 1.00 55.97 100 PRO A CA 1
ATOM 778 C C . PRO A 1 100 ? 6.361 3.278 29.576 1.00 55.97 100 PRO A C 1
ATOM 780 O O . PRO A 1 100 ? 5.156 3.025 29.586 1.00 55.97 100 PRO A O 1
ATOM 783 N N . LYS A 1 101 ? 6.850 4.436 29.121 1.00 53.28 101 LYS A N 1
ATOM 784 C CA . LYS A 1 101 ? 6.071 5.537 28.540 1.00 53.28 101 LYS A CA 1
ATOM 785 C C . LYS A 1 101 ? 5.348 5.072 27.264 1.00 53.28 101 LYS A C 1
ATOM 787 O O . LYS A 1 101 ? 5.847 5.254 26.161 1.00 53.28 101 LYS A O 1
ATOM 792 N N . SER A 1 102 ? 4.147 4.515 27.393 1.00 53.97 102 SER A N 1
ATOM 793 C CA . SER A 1 102 ? 3.269 4.129 26.271 1.00 53.97 102 SER A CA 1
ATOM 794 C C . SER A 1 102 ? 2.445 5.299 25.691 1.00 53.97 102 SER A C 1
ATOM 796 O O . SER A 1 102 ? 1.501 5.090 24.927 1.00 53.97 102 SER A O 1
ATOM 798 N N . GLY A 1 103 ? 2.806 6.547 26.017 1.00 52.78 103 GLY A N 1
ATOM 799 C CA . GLY A 1 103 ? 2.005 7.749 25.743 1.00 52.78 103 GLY A CA 1
ATOM 800 C C . GLY A 1 103 ? 1.858 8.156 24.271 1.00 52.78 103 GLY A C 1
ATOM 801 O O . GLY A 1 103 ? 0.945 8.907 23.944 1.00 52.78 103 GLY A O 1
ATOM 802 N N . LEU A 1 104 ? 2.689 7.646 23.356 1.00 54.78 104 LEU A N 1
ATOM 803 C CA . LEU A 1 104 ? 2.635 8.065 21.947 1.00 54.78 104 LEU A CA 1
ATOM 804 C C . LEU A 1 104 ? 1.514 7.392 21.141 1.00 54.78 104 LEU A C 1
ATOM 806 O O . LEU A 1 104 ? 1.101 7.923 20.116 1.00 54.78 104 LEU A O 1
ATOM 810 N N . SER A 1 105 ? 0.972 6.254 21.591 1.00 53.06 105 SER A N 1
ATOM 811 C CA . SER A 1 105 ? -0.086 5.554 20.841 1.00 53.06 105 SER A CA 1
ATOM 812 C C . SER A 1 105 ? -1.473 6.180 21.024 1.00 53.06 105 SER A C 1
ATOM 814 O O . SER A 1 105 ? -2.364 5.904 20.226 1.00 53.06 105 SER A O 1
ATOM 816 N N . ALA A 1 106 ? -1.684 7.003 22.057 1.00 55.28 106 ALA A N 1
ATOM 817 C CA . ALA A 1 106 ? -2.990 7.601 22.334 1.00 55.28 106 ALA A CA 1
ATOM 818 C C . ALA A 1 106 ? -3.285 8.837 21.465 1.00 55.28 106 ALA A C 1
ATOM 820 O O . ALA A 1 106 ? -4.441 9.051 21.111 1.00 55.28 106 ALA A O 1
ATOM 821 N N . LEU A 1 107 ? -2.256 9.602 21.080 1.00 57.75 107 LEU A N 1
ATOM 822 C CA . LEU A 1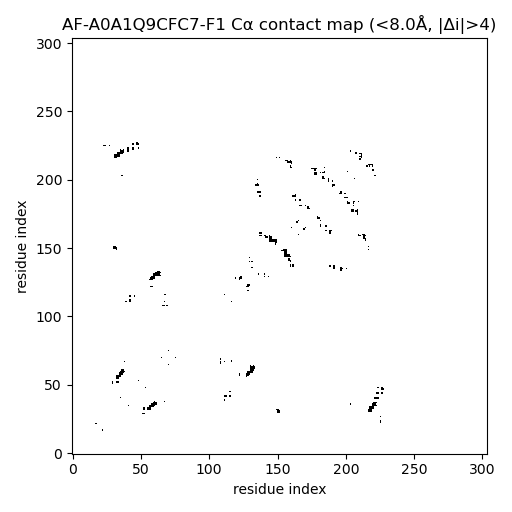 107 ? -2.419 10.883 20.379 1.00 57.75 107 LEU A CA 1
ATOM 823 C C . LEU A 1 107 ? -2.903 10.731 18.928 1.00 57.75 107 LEU A C 1
ATOM 825 O O . LEU A 1 107 ? -3.696 11.537 18.469 1.00 57.75 107 LEU A O 1
ATOM 829 N N . TYR A 1 108 ? -2.531 9.655 18.235 1.00 56.84 108 TYR A N 1
ATOM 830 C CA . TYR A 1 108 ? -2.948 9.436 16.841 1.00 56.84 108 TYR A CA 1
ATOM 831 C C . TYR A 1 108 ? -4.362 8.833 16.691 1.00 56.84 108 TYR A C 1
ATOM 833 O O . TYR A 1 108 ? -4.819 8.602 15.575 1.00 56.84 108 TYR A O 1
ATOM 841 N N . ARG A 1 109 ? -5.070 8.535 17.795 1.00 56.88 109 ARG A N 1
ATOM 842 C CA . ARG A 1 109 ? -6.344 7.777 17.783 1.00 56.88 109 ARG A CA 1
ATOM 843 C C . ARG A 1 109 ? -7.602 8.625 17.562 1.00 56.88 109 ARG A C 1
ATOM 845 O O . ARG A 1 109 ? -8.698 8.063 17.552 1.00 56.88 109 ARG A O 1
ATOM 852 N N . SER A 1 110 ? -7.489 9.948 17.445 1.00 60.84 110 SER A N 1
ATOM 853 C CA . SER A 1 110 ? -8.630 10.855 17.220 1.00 60.84 110 SER A CA 1
ATOM 854 C C . SER A 1 110 ? -8.629 11.534 15.848 1.00 60.84 110 SER A C 1
ATOM 856 O O . SER A 1 110 ? -9.431 12.433 15.640 1.00 60.84 110 SER A O 1
ATOM 858 N N . GLU A 1 111 ? -7.744 11.147 14.926 1.00 83.25 111 GLU A N 1
ATOM 859 C CA . GLU A 1 111 ? -7.485 11.932 13.704 1.00 83.25 111 GLU A CA 1
ATOM 860 C C . GLU A 1 111 ? -8.186 11.423 12.433 1.00 83.25 111 GLU A C 1
ATOM 862 O O . GLU A 1 111 ? -8.066 12.042 11.375 1.00 83.25 111 GLU A O 1
ATOM 867 N N . PHE A 1 112 ? -8.892 10.295 12.493 1.00 92.94 112 PHE A N 1
ATOM 868 C CA . PHE A 1 112 ? -9.581 9.744 11.325 1.00 92.94 112 PHE A CA 1
ATOM 869 C C . PHE A 1 112 ? -10.985 10.337 11.201 1.00 92.94 112 PHE A C 1
ATOM 871 O O . PHE A 1 112 ? -11.753 10.275 12.158 1.00 92.94 112 PHE A O 1
ATOM 878 N N . SER A 1 113 ? -11.318 10.901 10.035 1.00 94.06 113 SER A N 1
ATOM 879 C CA . SER A 1 113 ? -12.674 11.389 9.765 1.00 94.06 113 SER A CA 1
ATOM 880 C C . SER A 1 113 ? -13.657 10.227 9.638 1.00 94.06 113 SER A C 1
ATOM 882 O O . SER A 1 113 ? -13.288 9.149 9.163 1.00 94.06 113 SER A O 1
ATOM 884 N N . ASP A 1 114 ? -14.920 10.454 10.001 1.00 94.44 114 ASP A N 1
ATOM 885 C CA . ASP A 1 114 ? -15.956 9.420 9.918 1.00 94.44 114 ASP A CA 1
ATOM 886 C C . ASP A 1 114 ? -16.123 8.896 8.485 1.00 94.44 114 ASP A C 1
ATOM 888 O O . ASP A 1 114 ? -16.157 7.684 8.289 1.00 94.44 114 ASP A O 1
ATOM 892 N N . ASP A 1 115 ? -16.083 9.770 7.471 1.00 96.31 115 ASP A N 1
ATOM 893 C CA . ASP A 1 115 ? -16.129 9.367 6.056 1.00 96.31 115 ASP A CA 1
ATOM 894 C C . ASP A 1 115 ? -15.006 8.392 5.679 1.00 96.31 115 ASP A C 1
ATOM 896 O O . ASP A 1 115 ? -15.217 7.438 4.930 1.00 96.31 115 ASP A O 1
ATOM 900 N N . PHE A 1 116 ? -13.796 8.623 6.199 1.00 96.69 116 PHE A N 1
ATOM 901 C CA . PHE A 1 116 ? -12.657 7.751 5.936 1.00 96.69 116 PHE A CA 1
ATOM 902 C C . PHE A 1 116 ? -12.848 6.401 6.630 1.00 96.69 116 PHE A C 1
ATOM 904 O O . PHE A 1 116 ? -12.603 5.360 6.025 1.00 96.69 116 PHE A O 1
ATOM 911 N N . LEU A 1 117 ? -13.323 6.399 7.877 1.00 96.25 117 LEU A N 1
ATOM 912 C CA . LEU A 1 117 ? -13.614 5.166 8.606 1.00 96.25 117 LEU A CA 1
ATOM 913 C C . LEU A 1 117 ? -14.717 4.351 7.920 1.00 96.25 117 LEU A C 1
ATOM 915 O O . LEU A 1 117 ? -14.558 3.141 7.763 1.00 96.25 117 LEU A O 1
ATOM 919 N N . GLN A 1 118 ? -15.789 5.001 7.460 1.00 97.00 118 GLN A N 1
ATOM 920 C CA . GLN A 1 118 ? -16.858 4.362 6.687 1.00 97.00 118 GLN A CA 1
ATOM 921 C C . GLN A 1 118 ? -16.333 3.785 5.372 1.00 97.00 118 GLN A C 1
ATOM 923 O O . GLN A 1 118 ? -16.643 2.644 5.036 1.00 97.00 118 GLN A O 1
ATOM 928 N N . PHE A 1 119 ? -15.469 4.519 4.668 1.00 97.75 119 PHE A N 1
ATOM 929 C CA . PHE A 1 119 ? -14.802 4.020 3.468 1.00 97.75 119 PHE A CA 1
ATOM 930 C C . PHE A 1 119 ? -13.955 2.770 3.746 1.00 97.75 119 PHE A C 1
ATOM 932 O O . PHE A 1 119 ? -14.058 1.789 3.013 1.00 97.75 119 PHE A O 1
ATOM 939 N N . VAL A 1 120 ? -13.152 2.766 4.816 1.00 97.81 120 VAL A N 1
ATOM 940 C CA . VAL A 1 120 ? -12.346 1.591 5.183 1.00 97.81 120 VAL A CA 1
ATOM 941 C C . VAL A 1 120 ? -13.242 0.402 5.547 1.00 97.81 120 VAL A C 1
ATOM 943 O O . VAL A 1 120 ? -12.932 -0.713 5.141 1.00 97.81 120 VAL A O 1
ATOM 946 N N . LEU A 1 121 ? -14.359 0.614 6.254 1.00 97.56 121 LEU A N 1
ATOM 947 C CA . LEU A 1 121 ? -15.324 -0.451 6.567 1.00 97.56 121 LEU A CA 1
ATOM 948 C C . LEU A 1 121 ? -16.005 -1.009 5.313 1.00 97.56 121 LEU A C 1
ATOM 950 O O . LEU A 1 121 ? -16.157 -2.224 5.193 1.00 97.56 121 LEU A O 1
ATOM 954 N N . ALA A 1 122 ? -16.389 -0.144 4.370 1.00 98.19 122 ALA A N 1
ATOM 955 C CA . ALA A 1 122 ? -16.952 -0.564 3.090 1.00 98.19 122 ALA A CA 1
ATOM 956 C C . ALA A 1 122 ? -15.943 -1.415 2.306 1.00 98.19 122 ALA A C 1
ATOM 958 O O . ALA A 1 122 ? -16.256 -2.534 1.904 1.00 98.19 122 ALA A O 1
ATOM 959 N N . LYS A 1 123 ? -14.692 -0.949 2.209 1.00 98.44 123 LYS A N 1
ATOM 960 C CA . LYS A 1 123 ? -13.601 -1.703 1.583 1.00 98.44 123 LYS A CA 1
ATOM 961 C C . LYS A 1 123 ? -13.324 -3.026 2.287 1.00 98.44 123 LYS A C 1
ATOM 963 O O . LYS A 1 123 ? -13.034 -4.018 1.626 1.00 98.44 123 LYS A O 1
ATOM 968 N N . GLU A 1 124 ? -13.395 -3.062 3.614 1.00 97.88 124 GLU A N 1
ATOM 969 C CA . GLU A 1 124 ? -13.196 -4.287 4.392 1.00 97.88 124 GLU A CA 1
ATOM 970 C C . GLU A 1 124 ? -14.308 -5.302 4.094 1.00 97.88 124 GLU A C 1
ATOM 972 O O . GLU A 1 124 ? -14.015 -6.475 3.876 1.00 97.88 124 GLU A O 1
ATOM 977 N N . LYS A 1 125 ? -15.562 -4.846 3.973 1.00 98.19 125 LYS A N 1
ATOM 978 C CA . LYS A 1 125 ? -16.707 -5.677 3.567 1.00 98.19 125 LYS A CA 1
ATOM 979 C C . LYS A 1 125 ? -16.571 -6.221 2.138 1.00 98.19 125 LYS A C 1
ATOM 981 O O . LYS A 1 125 ? -16.975 -7.349 1.883 1.00 98.19 125 LYS A O 1
ATOM 986 N N . GLU A 1 126 ? -15.973 -5.454 1.228 1.00 98.00 126 GLU A N 1
ATOM 987 C CA . GLU A 1 126 ? -15.612 -5.891 -0.135 1.00 98.00 126 GLU A CA 1
ATOM 988 C C . GLU A 1 126 ? -14.405 -6.856 -0.161 1.00 98.00 126 GLU A C 1
ATOM 990 O O . GLU A 1 126 ? -13.987 -7.338 -1.219 1.00 98.00 126 GLU A O 1
ATOM 995 N N . GLY A 1 127 ? -13.784 -7.114 0.994 1.00 98.00 127 GLY A N 1
ATOM 996 C CA . GLY A 1 127 ? -12.547 -7.879 1.092 1.00 98.00 127 GLY A CA 1
ATOM 997 C C . GLY A 1 127 ? -11.367 -7.184 0.411 1.00 98.00 127 GLY A C 1
ATOM 998 O O . GLY A 1 127 ? -10.470 -7.864 -0.069 1.00 98.00 127 GLY A O 1
ATOM 999 N N . CYS A 1 128 ? -11.376 -5.855 0.296 1.00 98.44 128 CYS A N 1
ATOM 1000 C CA . CYS A 1 128 ? -10.334 -5.030 -0.332 1.00 98.44 128 CYS A CA 1
ATOM 1001 C C . CYS A 1 128 ? -9.358 -4.427 0.695 1.00 98.44 128 CYS A C 1
ATOM 1003 O O . CYS A 1 128 ? -8.614 -3.496 0.377 1.00 98.44 128 CYS A O 1
ATOM 1005 N N . VAL A 1 129 ? -9.365 -4.941 1.930 1.00 98.56 129 VAL A N 1
ATOM 1006 C CA . VAL A 1 129 ? -8.488 -4.506 3.024 1.00 98.56 129 VAL A CA 1
ATOM 1007 C C . VAL A 1 129 ? -7.729 -5.694 3.586 1.00 98.56 129 VAL A C 1
ATOM 1009 O O . VAL A 1 129 ? -8.330 -6.674 4.016 1.00 98.56 129 VAL A O 1
ATOM 1012 N N . PHE A 1 130 ? -6.410 -5.564 3.638 1.00 98.25 130 PHE A N 1
ATOM 1013 C CA . PHE A 1 130 ? -5.515 -6.497 4.296 1.00 98.25 130 PHE A CA 1
ATOM 1014 C C . PHE A 1 130 ? -4.848 -5.831 5.501 1.00 98.25 130 PHE A C 1
ATOM 1016 O O . PHE A 1 130 ? -4.184 -4.796 5.380 1.00 98.25 130 PHE A O 1
ATOM 1023 N N . TRP A 1 131 ? -5.007 -6.441 6.675 1.00 97.69 131 TRP A N 1
ATOM 1024 C CA . TRP A 1 131 ? -4.359 -6.011 7.912 1.00 97.69 131 TRP A CA 1
ATOM 1025 C C . TRP A 1 131 ? -3.103 -6.846 8.141 1.00 97.69 131 TRP A C 1
ATOM 1027 O O . TRP A 1 131 ? -3.184 -8.010 8.520 1.00 97.69 131 TRP A O 1
ATOM 1037 N N . TYR A 1 132 ? -1.929 -6.249 7.943 1.00 95.38 132 TYR A N 1
ATOM 1038 C CA . TYR A 1 132 ? -0.658 -6.965 8.066 1.00 95.38 132 TYR A CA 1
ATOM 1039 C C . TYR A 1 132 ? -0.368 -7.405 9.504 1.00 95.38 132 TYR A C 1
ATOM 1041 O O . TYR A 1 132 ? 0.240 -8.443 9.723 1.00 95.38 132 TYR A O 1
ATOM 1049 N N . LYS A 1 133 ? -0.790 -6.627 10.510 1.00 93.62 133 LYS A N 1
ATOM 1050 C CA . LYS A 1 133 ? -0.663 -7.017 11.923 1.00 93.62 133 LYS A CA 1
ATOM 1051 C C . LYS A 1 133 ? -1.998 -7.580 12.425 1.00 93.62 133 LYS A C 1
ATOM 1053 O O . LYS A 1 133 ? -3.044 -7.023 12.092 1.00 93.62 133 LYS A O 1
ATOM 1058 N N . PRO A 1 134 ? -1.978 -8.607 13.291 1.00 91.81 134 PRO A N 1
ATOM 1059 C CA . PRO A 1 134 ? -0.828 -9.053 14.087 1.00 91.81 134 PRO A CA 1
ATOM 1060 C C . PRO A 1 134 ? 0.074 -10.109 13.435 1.00 91.81 134 PRO A C 1
ATOM 1062 O O . PRO A 1 134 ? 1.198 -10.262 13.904 1.00 91.81 134 PRO A O 1
ATOM 1065 N N . ASP A 1 135 ? -0.390 -10.797 12.394 1.00 90.69 135 ASP A N 1
ATOM 1066 C CA . ASP A 1 135 ? 0.244 -12.033 11.910 1.00 90.69 135 ASP A CA 1
ATOM 1067 C C . ASP A 1 135 ? 1.563 -11.806 11.160 1.00 90.69 135 ASP A C 1
ATOM 1069 O O . ASP A 1 135 ? 2.453 -12.644 11.232 1.00 90.69 135 ASP A O 1
ATOM 1073 N N . GLN A 1 136 ? 1.703 -10.664 10.481 1.00 92.88 136 GLN A N 1
ATOM 1074 C CA . GLN A 1 136 ? 2.846 -10.325 9.620 1.00 92.88 136 GLN A CA 1
ATOM 1075 C C . GLN A 1 136 ? 3.125 -11.380 8.544 1.00 92.88 136 GLN A C 1
ATOM 1077 O O . GLN A 1 136 ? 4.271 -11.681 8.217 1.00 92.88 136 GLN A O 1
ATOM 1082 N N . ASP A 1 137 ? 2.050 -11.949 8.012 1.00 93.88 137 ASP A N 1
ATOM 1083 C CA . ASP A 1 137 ? 2.090 -13.106 7.133 1.00 93.88 137 ASP A CA 1
ATOM 1084 C C . ASP A 1 137 ? 2.080 -12.670 5.661 1.00 93.88 137 ASP A C 1
ATOM 1086 O O . ASP A 1 137 ? 1.089 -12.129 5.153 1.00 93.88 137 ASP A O 1
ATOM 1090 N N . LEU A 1 138 ? 3.214 -12.878 4.986 1.00 95.75 138 LEU A N 1
ATOM 1091 C CA . LEU A 1 138 ? 3.394 -12.521 3.580 1.00 95.75 138 LEU A CA 1
ATOM 1092 C C . LEU A 1 138 ? 2.650 -13.476 2.636 1.00 95.75 138 LEU A C 1
ATOM 1094 O O . LEU A 1 138 ? 2.227 -13.036 1.568 1.00 95.75 138 LEU A O 1
ATOM 1098 N N . GLU A 1 139 ? 2.429 -14.734 3.020 1.00 96.81 139 GLU A N 1
ATOM 1099 C CA . GLU A 1 139 ? 1.661 -15.700 2.222 1.00 96.81 139 GLU A CA 1
ATOM 1100 C C . GLU A 1 139 ? 0.169 -15.363 2.241 1.00 96.81 139 GLU A C 1
ATOM 1102 O O . GLU A 1 139 ? -0.484 -15.367 1.194 1.00 96.81 139 GLU A O 1
ATOM 1107 N N . LYS A 1 140 ? -0.371 -14.959 3.399 1.00 97.12 140 LYS A N 1
ATOM 1108 C CA . LYS A 1 140 ? -1.742 -14.421 3.474 1.00 97.12 140 LYS A CA 1
ATOM 1109 C C . LYS A 1 140 ? -1.897 -13.153 2.641 1.00 97.12 140 LYS A C 1
ATOM 1111 O O . LYS A 1 140 ? -2.934 -12.961 2.011 1.00 97.12 140 LYS A O 1
ATOM 1116 N N . MET A 1 141 ? -0.875 -12.295 2.624 1.00 97.81 141 MET A N 1
ATOM 1117 C CA . MET A 1 141 ? -0.874 -11.098 1.782 1.00 97.81 141 MET A CA 1
ATOM 1118 C C . MET A 1 141 ? -0.820 -11.456 0.290 1.00 97.81 141 MET A C 1
ATOM 1120 O O . MET A 1 141 ? -1.516 -10.825 -0.500 1.00 97.81 141 MET A O 1
ATOM 1124 N N . SER A 1 142 ? -0.051 -12.482 -0.093 1.00 98.12 142 SER A N 1
ATOM 1125 C CA . SER A 1 142 ? -0.044 -13.029 -1.459 1.00 98.12 142 SER A CA 1
ATOM 1126 C C . SER A 1 142 ? -1.428 -13.525 -1.859 1.00 98.12 142 SER A C 1
ATOM 1128 O O . SER A 1 142 ? -2.003 -13.039 -2.830 1.00 98.12 142 SER A O 1
ATOM 1130 N N . SER A 1 143 ? -2.017 -14.379 -1.020 1.00 98.44 143 SER A N 1
ATOM 1131 C CA . SER A 1 143 ? -3.353 -14.939 -1.234 1.00 98.44 143 SER A CA 1
ATOM 1132 C C . SER A 1 143 ? -4.420 -13.847 -1.363 1.00 98.44 143 SER A C 1
ATOM 1134 O O . SER A 1 143 ? -5.348 -13.968 -2.157 1.00 98.44 143 SER A O 1
ATOM 1136 N N . PHE A 1 144 ? -4.295 -12.756 -0.598 1.00 98.44 144 PHE A N 1
ATOM 1137 C CA . PHE A 1 144 ? -5.181 -11.596 -0.703 1.00 98.44 144 PHE A CA 1
ATOM 1138 C C . PHE A 1 144 ? -5.129 -10.942 -2.091 1.00 98.44 144 PHE A C 1
ATOM 1140 O O . PHE A 1 144 ? -6.179 -10.571 -2.613 1.00 98.44 144 PHE A O 1
ATOM 1147 N N . PHE A 1 145 ? -3.944 -10.804 -2.695 1.00 98.44 145 PHE A N 1
ATOM 1148 C CA . PHE A 1 145 ? -3.820 -10.260 -4.048 1.00 98.44 145 PHE A CA 1
ATOM 1149 C C . PHE A 1 145 ? -4.359 -11.230 -5.097 1.00 98.44 145 PHE A C 1
ATOM 1151 O O . PHE A 1 145 ? -5.129 -10.807 -5.952 1.00 98.44 145 PHE A O 1
ATOM 1158 N N . GLU A 1 146 ? -4.039 -12.518 -4.992 1.00 98.12 146 GLU A N 1
ATOM 1159 C CA . GLU A 1 146 ? -4.493 -13.557 -5.931 1.00 98.12 146 GLU A CA 1
ATOM 1160 C C . GLU A 1 146 ? -6.026 -13.681 -5.997 1.00 98.12 146 GLU A C 1
ATOM 1162 O O . GLU A 1 146 ? -6.585 -14.075 -7.013 1.00 98.12 146 GLU A O 1
ATOM 1167 N N . GLN A 1 147 ? -6.743 -13.290 -4.941 1.00 98.25 147 GLN A N 1
ATOM 1168 C CA . GLN A 1 147 ? -8.210 -13.243 -4.940 1.00 98.25 147 GLN A CA 1
ATOM 1169 C C . GLN A 1 147 ? -8.800 -12.067 -5.733 1.00 98.25 147 GLN A C 1
ATOM 1171 O O . GLN A 1 147 ? -10.022 -11.980 -5.884 1.00 98.25 147 GLN A O 1
ATOM 1176 N N . LYS A 1 148 ? -7.980 -11.114 -6.188 1.00 98.06 148 LYS A N 1
ATOM 1177 C CA . LYS A 1 148 ? -8.431 -9.910 -6.892 1.00 98.06 148 LYS A CA 1
ATOM 1178 C C . LYS A 1 148 ? -8.073 -9.996 -8.367 1.00 98.06 148 LYS A C 1
ATOM 1180 O O . LYS A 1 148 ? -6.957 -10.350 -8.726 1.00 98.06 148 LYS A O 1
ATOM 1185 N N . VAL A 1 149 ? -9.032 -9.606 -9.202 1.00 97.81 149 VAL A N 1
ATOM 1186 C CA . VAL A 1 149 ? -8.869 -9.523 -10.656 1.00 97.81 149 VAL A CA 1
ATOM 1187 C C . VAL A 1 149 ? -8.275 -8.169 -11.018 1.00 97.81 149 VAL A C 1
ATOM 1189 O O . VAL A 1 149 ? -8.785 -7.127 -10.581 1.00 97.81 149 VAL A O 1
ATOM 1192 N N . ASP A 1 150 ? -7.189 -8.184 -11.772 1.00 96.25 150 ASP A N 1
ATOM 1193 C CA . ASP A 1 150 ? -6.540 -7.017 -12.344 1.00 96.25 150 ASP A CA 1
ATOM 1194 C C . ASP A 1 150 ? -7.439 -6.410 -13.440 1.00 96.25 150 ASP A C 1
ATOM 1196 O O . ASP A 1 150 ? -7.923 -7.119 -14.321 1.00 96.25 150 ASP A O 1
ATOM 1200 N N . PRO A 1 151 ? -7.750 -5.101 -13.363 1.00 94.00 151 PRO A N 1
ATOM 1201 C CA . PRO A 1 151 ? -8.661 -4.465 -14.308 1.00 94.00 151 PRO A CA 1
ATOM 1202 C C . PRO A 1 151 ? -8.083 -4.317 -15.723 1.00 94.00 151 PRO A C 1
ATOM 1204 O O . PRO A 1 151 ? -8.832 -3.942 -16.619 1.00 94.00 151 PRO A O 1
ATOM 1207 N N . LEU A 1 152 ? -6.778 -4.532 -15.925 1.00 93.25 152 LEU A N 1
ATOM 1208 C CA . LEU A 1 152 ? -6.125 -4.345 -17.222 1.00 93.25 152 LEU A CA 1
ATOM 1209 C C . LEU A 1 152 ? -6.123 -5.603 -18.087 1.00 93.25 152 LEU A C 1
ATOM 1211 O O . LEU A 1 152 ? -6.329 -5.510 -19.294 1.00 93.25 152 LEU A O 1
ATOM 1215 N N . ASP A 1 153 ? -5.846 -6.756 -17.488 1.00 94.50 153 ASP A N 1
ATOM 1216 C CA . ASP A 1 153 ? -5.744 -8.041 -18.187 1.00 94.50 153 ASP A CA 1
ATOM 1217 C C . ASP A 1 153 ? -6.915 -8.988 -17.868 1.00 94.50 153 ASP A C 1
ATOM 1219 O O . ASP A 1 153 ? -7.004 -10.070 -18.451 1.00 94.50 153 ASP A O 1
ATOM 1223 N N . GLU A 1 154 ? -7.816 -8.578 -16.965 1.00 95.88 154 GLU A N 1
ATOM 1224 C CA . GLU A 1 154 ? -8.947 -9.366 -16.466 1.00 95.88 154 GLU A CA 1
ATOM 1225 C C . GLU A 1 154 ? -8.525 -10.715 -15.856 1.00 95.88 154 GLU A C 1
ATOM 1227 O O . GLU A 1 154 ? -9.335 -11.637 -15.729 1.00 95.88 154 GLU A O 1
ATOM 1232 N N . GLN A 1 155 ? -7.261 -10.840 -15.443 1.00 97.44 155 GLN A N 1
ATOM 1233 C CA . GLN A 1 155 ? -6.736 -12.023 -14.772 1.00 97.44 155 GLN A CA 1
ATOM 1234 C C . GLN A 1 155 ? -6.566 -11.773 -13.272 1.00 97.44 155 GLN A C 1
ATOM 1236 O O . GLN A 1 155 ? -6.403 -10.636 -12.829 1.00 97.44 155 GLN A O 1
ATOM 1241 N N . PRO A 1 156 ? -6.607 -12.819 -12.434 1.00 98.12 156 PRO A N 1
ATOM 1242 C CA . PRO A 1 156 ? -6.187 -12.695 -11.046 1.00 98.12 156 PRO A CA 1
ATOM 1243 C C . PRO A 1 156 ? -4.743 -12.183 -10.949 1.00 98.12 156 PRO A C 1
ATOM 1245 O O . PRO A 1 156 ? -3.892 -12.576 -11.752 1.00 98.12 156 PRO A O 1
ATOM 1248 N N . TYR A 1 157 ? -4.442 -11.348 -9.949 1.00 98.38 157 TYR A N 1
ATOM 1249 C CA . TYR A 1 157 ? -3.051 -1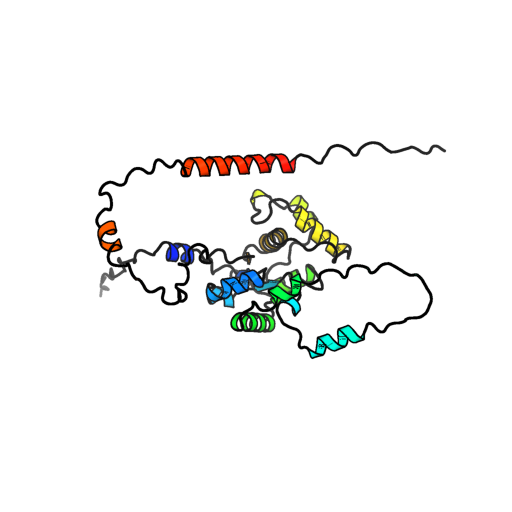0.957 -9.707 1.00 98.38 157 TYR A CA 1
ATOM 1250 C C . TYR A 1 157 ? -2.179 -12.176 -9.422 1.00 98.38 157 TYR A C 1
ATOM 1252 O O . TYR A 1 157 ? -2.623 -13.194 -8.888 1.00 98.38 157 TYR A O 1
ATOM 1260 N N . ARG A 1 158 ? -0.894 -12.042 -9.738 1.00 98.25 158 ARG A N 1
ATOM 1261 C CA . ARG A 1 158 ? 0.099 -13.076 -9.466 1.00 98.25 158 ARG A CA 1
ATOM 1262 C C . ARG A 1 158 ? 0.423 -13.120 -7.973 1.00 98.25 158 ARG A C 1
ATOM 1264 O O . ARG A 1 158 ? 0.364 -12.074 -7.308 1.00 98.25 158 ARG A O 1
ATOM 1271 N N . PRO A 1 159 ? 0.846 -14.289 -7.462 1.00 98.38 159 PRO A N 1
ATOM 1272 C CA . PRO A 1 159 ? 1.390 -14.385 -6.119 1.00 98.38 159 PRO A CA 1
ATOM 1273 C C . PRO A 1 159 ? 2.561 -13.419 -5.935 1.00 98.38 159 PRO A C 1
ATOM 1275 O O . PRO A 1 159 ? 3.291 -13.089 -6.876 1.00 98.38 159 PRO A O 1
ATOM 1278 N N . LEU A 1 160 ? 2.764 -12.983 -4.696 1.00 98.38 160 LEU A N 1
ATOM 1279 C CA . LEU A 1 160 ? 3.934 -12.191 -4.349 1.00 98.38 160 LEU A CA 1
ATOM 1280 C C . LEU A 1 160 ? 5.207 -13.014 -4.565 1.00 98.38 160 LEU A C 1
ATOM 1282 O O . LEU A 1 160 ? 5.266 -14.207 -4.269 1.00 98.38 160 LEU A O 1
ATOM 1286 N N . LEU A 1 161 ? 6.258 -12.353 -5.041 1.00 97.94 161 LEU A N 1
ATOM 1287 C CA . LEU A 1 161 ? 7.579 -12.943 -5.218 1.00 97.94 161 LEU A CA 1
ATOM 1288 C C . LEU A 1 161 ? 8.227 -13.162 -3.847 1.00 97.94 161 LEU A C 1
ATOM 1290 O O . LEU A 1 161 ? 9.019 -12.348 -3.381 1.00 97.94 161 LEU A O 1
ATOM 1294 N N . LEU A 1 162 ? 7.870 -14.255 -3.176 1.00 97.50 162 LEU A N 1
ATOM 1295 C CA . LEU A 1 162 ? 8.411 -14.619 -1.862 1.00 97.50 162 LEU A CA 1
ATOM 1296 C C . LEU A 1 162 ? 9.645 -15.531 -1.953 1.00 97.50 162 LEU A C 1
ATOM 1298 O O . LEU A 1 162 ? 10.242 -15.863 -0.935 1.00 97.50 162 LEU A O 1
ATOM 1302 N N . ASP A 1 163 ? 10.081 -15.897 -3.161 1.00 97.06 163 ASP A N 1
ATOM 1303 C CA . ASP A 1 163 ? 11.309 -16.666 -3.356 1.00 97.06 163 ASP A CA 1
ATOM 1304 C C . ASP A 1 163 ? 12.559 -15.790 -3.161 1.00 97.06 163 ASP A C 1
ATOM 1306 O O . ASP A 1 163 ? 12.878 -14.908 -3.965 1.00 97.06 163 ASP A O 1
ATOM 1310 N N . ALA A 1 164 ? 13.320 -16.075 -2.103 1.00 97.25 164 ALA A N 1
ATOM 1311 C CA . ALA A 1 164 ? 14.580 -15.401 -1.817 1.00 97.25 164 ALA A CA 1
ATOM 1312 C C . ALA A 1 164 ? 15.623 -15.556 -2.942 1.00 97.25 164 ALA A C 1
ATOM 1314 O O . ALA A 1 164 ? 16.464 -14.670 -3.116 1.00 97.25 164 ALA A O 1
ATOM 1315 N N . MET A 1 165 ? 15.599 -16.653 -3.708 1.00 97.69 165 MET A N 1
ATOM 1316 C CA . MET A 1 165 ? 16.530 -16.858 -4.820 1.00 97.69 165 MET A CA 1
ATOM 1317 C C . MET A 1 165 ? 16.225 -15.933 -5.993 1.00 97.69 165 MET A C 1
ATOM 1319 O O . MET A 1 165 ? 17.156 -15.339 -6.543 1.00 97.69 165 MET A O 1
ATOM 1323 N N . TRP A 1 166 ? 14.948 -15.719 -6.314 1.00 97.81 166 TRP A N 1
ATOM 1324 C CA . TRP A 1 166 ? 14.537 -14.728 -7.308 1.00 97.81 166 TRP A CA 1
ATOM 1325 C C . TRP A 1 166 ? 15.119 -13.342 -6.996 1.00 97.81 166 TRP A C 1
ATOM 1327 O O . TRP A 1 166 ? 15.795 -12.750 -7.837 1.00 97.81 166 TRP A O 1
ATOM 1337 N N . TRP A 1 167 ? 14.985 -12.866 -5.753 1.00 97.62 167 TRP A N 1
ATOM 1338 C CA . TRP A 1 167 ? 15.514 -11.558 -5.335 1.00 97.62 167 TRP A CA 1
ATOM 1339 C C . TRP A 1 167 ? 17.042 -11.454 -5.348 1.00 97.62 167 TRP A C 1
ATOM 1341 O O . TRP A 1 167 ? 17.580 -10.352 -5.404 1.00 97.62 167 TRP A O 1
ATOM 1351 N N . ARG A 1 168 ? 17.765 -12.574 -5.273 1.00 96.94 168 ARG A N 1
ATOM 1352 C CA . ARG A 1 168 ? 19.236 -12.584 -5.350 1.00 96.94 168 ARG A CA 1
ATOM 1353 C C . ARG A 1 168 ? 19.749 -12.605 -6.784 1.00 96.94 168 ARG A C 1
ATOM 1355 O O . ARG A 1 168 ? 20.814 -12.056 -7.040 1.00 96.94 168 ARG A O 1
ATOM 1362 N N . VAL A 1 169 ? 19.027 -13.273 -7.684 1.00 97.56 169 VAL A N 1
ATOM 1363 C CA . VAL A 1 169 ? 19.515 -13.601 -9.034 1.00 97.56 169 VAL A CA 1
ATOM 1364 C C . VAL A 1 169 ? 18.860 -12.748 -10.116 1.00 97.56 169 VAL A C 1
ATOM 1366 O O . VAL A 1 169 ? 19.513 -12.382 -11.088 1.00 97.56 169 VAL A O 1
ATOM 1369 N N . ARG A 1 170 ? 17.562 -12.465 -9.982 1.00 97.19 170 ARG A N 1
ATOM 1370 C CA . ARG A 1 170 ? 16.743 -11.814 -11.014 1.00 97.19 170 ARG A CA 1
ATOM 1371 C C . ARG A 1 170 ? 16.430 -10.357 -10.716 1.00 97.19 170 ARG A C 1
ATOM 1373 O O . ARG A 1 170 ? 16.072 -9.637 -11.640 1.00 97.19 170 ARG A O 1
ATOM 1380 N N . PHE A 1 171 ? 16.566 -9.927 -9.464 1.00 97.06 171 PHE A N 1
ATOM 1381 C CA . PHE A 1 171 ? 16.354 -8.531 -9.113 1.00 97.06 171 PHE A CA 1
ATOM 1382 C C . PHE A 1 171 ? 17.365 -7.634 -9.833 1.00 97.06 171 PHE A C 1
ATOM 1384 O O . PHE A 1 171 ? 18.565 -7.681 -9.554 1.00 97.06 171 PHE A O 1
ATOM 1391 N N . ASP A 1 172 ? 16.861 -6.788 -10.727 1.00 93.38 172 ASP A N 1
ATOM 1392 C CA . ASP A 1 172 ? 17.655 -5.771 -11.397 1.00 93.38 172 ASP A CA 1
ATOM 1393 C C . ASP A 1 172 ? 17.425 -4.405 -10.748 1.00 93.38 172 ASP A C 1
ATOM 1395 O O . ASP A 1 172 ? 16.334 -3.830 -10.797 1.00 93.38 172 ASP A O 1
ATOM 1399 N N . ARG A 1 173 ? 18.503 -3.845 -10.195 1.00 93.94 173 ARG A N 1
ATOM 1400 C CA . ARG A 1 173 ? 18.509 -2.523 -9.569 1.00 93.94 173 ARG A CA 1
ATOM 1401 C C . ARG A 1 173 ? 18.107 -1.405 -10.534 1.00 93.94 173 ARG A C 1
ATOM 1403 O O . ARG A 1 173 ? 17.613 -0.385 -10.063 1.00 93.94 173 ARG A O 1
ATOM 1410 N N . THR A 1 174 ? 18.318 -1.558 -11.842 1.00 93.38 174 THR A N 1
ATOM 1411 C CA . THR A 1 174 ? 17.934 -0.523 -12.818 1.00 93.38 174 THR A CA 1
ATOM 1412 C C . THR A 1 174 ? 16.421 -0.442 -13.021 1.00 93.38 174 THR A C 1
ATOM 1414 O O . THR A 1 174 ? 15.899 0.631 -13.318 1.00 93.38 174 THR A O 1
ATOM 1417 N N . SER A 1 175 ? 15.715 -1.550 -12.781 1.00 90.69 175 SER A N 1
ATOM 1418 C CA . SER A 1 175 ? 14.251 -1.634 -12.825 1.00 90.69 175 SER A CA 1
ATOM 1419 C C . SER A 1 175 ? 13.577 -1.271 -11.497 1.00 90.69 175 SER A C 1
ATOM 1421 O O . SER A 1 175 ? 12.353 -1.147 -11.433 1.00 90.69 175 SER A O 1
ATOM 1423 N N . ALA A 1 176 ? 14.366 -1.116 -10.431 1.00 94.69 176 ALA A N 1
ATOM 1424 C CA . ALA A 1 176 ? 13.853 -0.891 -9.093 1.00 94.69 176 ALA A CA 1
ATOM 1425 C C . ALA A 1 176 ? 13.348 0.541 -8.912 1.00 94.69 176 ALA A C 1
ATOM 1427 O O . ALA A 1 176 ? 14.003 1.507 -9.314 1.00 94.69 176 ALA A O 1
ATOM 1428 N N . ARG A 1 177 ? 12.194 0.690 -8.260 1.00 95.19 177 ARG A N 1
ATOM 1429 C CA . ARG A 1 177 ? 11.504 1.985 -8.170 1.00 95.19 177 ARG A CA 1
ATOM 1430 C C . ARG A 1 177 ? 11.527 2.598 -6.779 1.00 95.19 177 ARG A C 1
ATOM 1432 O O . ARG A 1 177 ? 11.626 3.817 -6.643 1.00 95.19 177 ARG A O 1
ATOM 1439 N N . TYR A 1 178 ? 11.417 1.767 -5.754 1.00 96.19 178 TYR A N 1
ATOM 1440 C CA . TYR A 1 178 ? 11.295 2.177 -4.360 1.00 96.19 178 TYR A CA 1
ATOM 1441 C C . TYR A 1 178 ? 12.541 1.808 -3.557 1.00 96.19 178 TYR A C 1
ATOM 1443 O O . TYR A 1 178 ? 12.922 2.556 -2.655 1.00 96.19 178 TYR A O 1
ATOM 1451 N N . VAL A 1 179 ? 13.205 0.693 -3.886 1.00 96.06 179 VAL A N 1
ATOM 1452 C CA . VAL A 1 179 ? 14.395 0.224 -3.160 1.00 96.06 179 VAL A CA 1
ATOM 1453 C C . VAL A 1 179 ? 15.473 -0.284 -4.108 1.00 96.06 179 VAL A C 1
ATOM 1455 O O . VAL A 1 179 ? 15.277 -1.253 -4.819 1.00 96.06 179 VAL A O 1
ATOM 1458 N N . GLY A 1 180 ? 16.674 0.297 -4.041 1.00 94.12 180 GLY A N 1
ATOM 1459 C CA . GLY A 1 180 ? 17.811 -0.140 -4.865 1.00 94.12 180 GLY A CA 1
ATOM 1460 C C . GLY A 1 180 ? 18.555 -1.388 -4.364 1.00 94.12 180 GLY A C 1
ATOM 1461 O O . GLY A 1 180 ? 19.515 -1.812 -5.004 1.00 94.12 180 GLY A O 1
ATOM 1462 N N . ASN A 1 181 ? 18.191 -1.945 -3.205 1.00 95.38 181 ASN A N 1
ATOM 1463 C CA . ASN A 1 181 ? 18.841 -3.117 -2.615 1.00 95.38 181 ASN A CA 1
ATOM 1464 C C . ASN A 1 181 ? 17.815 -4.046 -1.932 1.00 95.38 181 ASN A C 1
ATOM 1466 O O . ASN A 1 181 ? 17.228 -3.645 -0.927 1.00 95.38 181 ASN A O 1
ATOM 1470 N N . PRO A 1 182 ? 17.662 -5.310 -2.369 1.00 96.94 182 PRO A N 1
ATOM 1471 C CA . PRO A 1 182 ? 16.594 -6.191 -1.901 1.00 96.94 182 PRO A CA 1
ATOM 1472 C C . PRO A 1 182 ? 16.850 -6.793 -0.507 1.00 96.94 182 PRO A C 1
ATOM 1474 O O . PRO A 1 182 ? 16.082 -7.633 -0.047 1.00 96.94 182 PRO A O 1
ATOM 1477 N N . ARG A 1 183 ? 17.915 -6.388 0.205 1.00 96.12 183 ARG A N 1
ATOM 1478 C CA . ARG A 1 183 ? 18.256 -6.906 1.545 1.00 96.12 183 ARG A CA 1
ATOM 1479 C C . ARG A 1 183 ? 17.113 -6.805 2.560 1.00 96.12 183 ARG A C 1
ATOM 1481 O O . ARG A 1 183 ? 16.974 -7.717 3.370 1.00 96.12 183 ARG A O 1
ATOM 1488 N N . GLY A 1 184 ? 16.321 -5.730 2.530 1.00 94.56 184 GLY A N 1
ATOM 1489 C CA . GLY A 1 184 ? 15.165 -5.570 3.424 1.00 94.56 184 GLY A CA 1
ATOM 1490 C C . GLY A 1 184 ? 14.097 -6.639 3.178 1.00 94.56 184 GLY A C 1
ATOM 1491 O O . GLY A 1 184 ? 13.646 -7.298 4.114 1.00 94.56 184 GLY A O 1
ATOM 1492 N N . ILE A 1 185 ? 13.787 -6.881 1.903 1.00 96.19 185 ILE A N 1
ATOM 1493 C CA . ILE A 1 185 ? 12.828 -7.895 1.446 1.00 96.19 185 ILE A CA 1
ATOM 1494 C C . ILE A 1 185 ? 13.329 -9.301 1.792 1.00 96.19 185 ILE A C 1
ATOM 1496 O O . ILE A 1 185 ? 12.617 -10.069 2.431 1.00 96.19 185 ILE A O 1
ATOM 1500 N N . LEU A 1 186 ? 14.589 -9.609 1.465 1.00 96.62 186 LEU A N 1
ATOM 1501 C CA . LEU A 1 186 ? 15.230 -10.886 1.800 1.00 96.62 186 LEU A CA 1
ATOM 1502 C C . LEU A 1 186 ? 15.217 -11.163 3.307 1.00 96.62 186 LEU A C 1
ATOM 1504 O O . LEU A 1 186 ? 14.977 -12.293 3.725 1.00 96.62 186 LEU A O 1
ATOM 1508 N N . GLY A 1 187 ? 15.472 -10.137 4.124 1.00 94.50 187 GLY A N 1
ATOM 1509 C CA . GLY A 1 187 ? 15.419 -10.245 5.578 1.00 94.50 187 GLY A CA 1
ATOM 1510 C C . GLY A 1 187 ? 14.017 -10.570 6.092 1.00 94.50 187 GLY A C 1
ATOM 1511 O O . GLY A 1 187 ? 13.883 -11.408 6.980 1.00 94.50 187 GLY A O 1
ATOM 1512 N N . ALA A 1 188 ? 12.981 -9.952 5.519 1.00 92.50 188 ALA A N 1
ATOM 1513 C CA . ALA A 1 188 ? 11.594 -10.225 5.888 1.00 92.50 188 ALA A CA 1
ATOM 1514 C C . ALA A 1 188 ? 11.134 -11.623 5.450 1.00 92.50 188 ALA A C 1
ATOM 1516 O O . ALA A 1 188 ? 10.542 -12.336 6.254 1.00 92.50 188 ALA A O 1
ATOM 1517 N N . ILE A 1 189 ? 11.468 -12.045 4.225 1.00 94.56 189 ILE A N 1
ATOM 1518 C CA . ILE A 1 189 ? 11.183 -13.397 3.715 1.00 94.56 189 ILE A CA 1
ATOM 1519 C C . ILE A 1 189 ? 11.849 -14.456 4.604 1.00 94.56 189 ILE A C 1
ATOM 1521 O O . ILE A 1 189 ? 11.208 -15.413 5.032 1.00 94.56 189 ILE A O 1
ATOM 1525 N N . ALA A 1 190 ? 13.128 -14.269 4.945 1.00 93.88 190 ALA A N 1
ATOM 1526 C CA . ALA A 1 190 ? 13.834 -15.194 5.828 1.00 93.88 190 ALA A CA 1
ATOM 1527 C C . ALA A 1 190 ? 13.206 -15.237 7.232 1.00 93.88 190 ALA A C 1
ATOM 1529 O O . ALA A 1 190 ? 12.991 -16.318 7.778 1.00 93.88 190 ALA A O 1
ATOM 1530 N N . ALA A 1 191 ? 12.875 -14.078 7.813 1.00 91.00 191 ALA A N 1
ATOM 1531 C CA . ALA A 1 191 ? 12.227 -14.012 9.123 1.00 91.00 191 ALA A CA 1
ATOM 1532 C C . ALA A 1 191 ? 10.861 -14.717 9.132 1.00 91.00 191 ALA A C 1
ATOM 1534 O O . ALA A 1 191 ? 10.531 -15.386 10.112 1.00 91.00 191 ALA A O 1
ATOM 1535 N N . PHE A 1 192 ? 10.105 -14.598 8.038 1.00 89.88 192 PHE A N 1
ATOM 1536 C CA . PHE A 1 192 ? 8.839 -15.292 7.831 1.00 89.88 192 PHE A CA 1
ATOM 1537 C C . PHE A 1 192 ? 9.028 -16.820 7.811 1.00 89.88 192 PHE A C 1
ATOM 1539 O O . PHE A 1 192 ? 8.455 -17.506 8.656 1.00 89.88 192 PHE A O 1
ATOM 1546 N N . HIS A 1 193 ? 9.905 -17.355 6.952 1.00 89.75 193 HIS A N 1
ATOM 1547 C CA . HIS A 1 193 ? 10.131 -18.807 6.854 1.00 89.75 193 HIS A CA 1
ATOM 1548 C C . HIS A 1 193 ? 10.694 -19.442 8.130 1.00 89.75 193 HIS A C 1
ATOM 1550 O O . HIS A 1 193 ? 10.390 -20.592 8.438 1.00 89.75 193 HIS A O 1
ATOM 1556 N N . HIS A 1 194 ? 11.505 -18.708 8.892 1.00 89.81 194 HIS A N 1
ATOM 1557 C CA . HIS A 1 194 ? 12.057 -19.205 10.153 1.00 89.81 194 HIS A CA 1
ATOM 1558 C C . HIS A 1 194 ? 11.097 -19.067 11.345 1.00 89.81 194 HIS A C 1
ATOM 1560 O O . HIS A 1 194 ? 11.483 -19.380 12.471 1.00 89.81 194 HIS A O 1
ATOM 1566 N N . GLY A 1 195 ? 9.869 -18.572 11.144 1.00 84.44 195 GLY A N 1
ATOM 1567 C CA . GLY A 1 195 ? 8.918 -18.339 12.235 1.00 84.44 195 GLY A CA 1
ATOM 1568 C C . GLY A 1 195 ? 9.377 -17.260 13.226 1.00 84.44 195 GLY A C 1
ATOM 1569 O O . GLY A 1 195 ? 8.806 -17.119 14.307 1.00 84.44 195 GLY A O 1
ATOM 1570 N N . LEU A 1 196 ? 10.382 -16.458 12.859 1.00 80.00 196 LEU A N 1
ATOM 1571 C CA . LEU A 1 196 ? 10.919 -15.347 13.654 1.00 80.00 196 LEU A CA 1
ATOM 1572 C C . LEU A 1 196 ? 10.082 -14.064 13.487 1.00 80.00 196 LEU A C 1
ATOM 1574 O O . LEU A 1 196 ? 10.543 -12.974 13.833 1.00 80.00 196 LEU A O 1
ATOM 1578 N N . GLY A 1 197 ? 8.854 -14.191 12.962 1.00 59.25 197 GLY A N 1
ATOM 1579 C CA . GLY A 1 197 ? 7.964 -13.152 12.419 1.00 59.25 197 GLY A CA 1
ATOM 1580 C C . GLY A 1 197 ? 7.490 -12.046 13.370 1.00 59.25 197 GLY A C 1
ATOM 1581 O O . GLY A 1 197 ? 6.458 -11.428 13.137 1.00 59.25 197 GLY A O 1
ATOM 1582 N N . ARG A 1 198 ? 8.211 -11.776 14.460 1.00 65.31 198 ARG A N 1
ATOM 1583 C CA . ARG A 1 198 ? 7.919 -10.681 15.392 1.00 65.31 198 ARG A CA 1
ATOM 1584 C C . ARG A 1 198 ? 9.032 -9.652 15.524 1.00 65.31 198 ARG A C 1
ATOM 1586 O O . ARG A 1 198 ? 8.768 -8.584 16.068 1.00 65.31 198 ARG A O 1
ATOM 1593 N N . GLU A 1 199 ? 10.253 -9.942 15.074 1.00 62.78 199 GLU A N 1
ATOM 1594 C CA . GLU A 1 199 ? 11.393 -9.090 15.432 1.00 62.78 199 GLU A CA 1
ATOM 1595 C C . GLU A 1 199 ? 11.687 -7.976 14.419 1.00 62.78 199 GLU A C 1
ATOM 1597 O O . GLU A 1 199 ? 12.243 -6.940 14.787 1.00 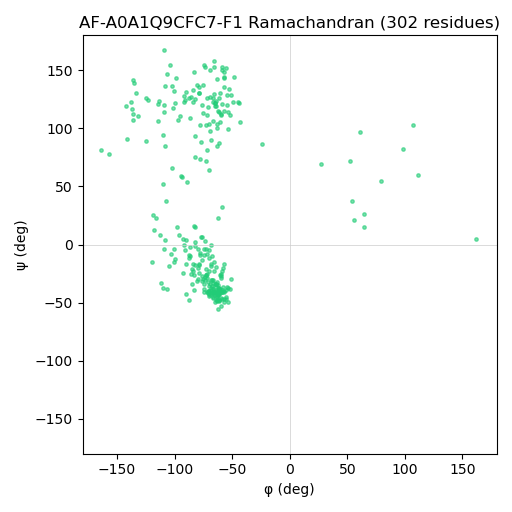62.78 199 GLU A O 1
ATOM 1602 N N . ARG A 1 200 ? 11.294 -8.138 13.147 1.00 77.56 200 ARG A N 1
ATOM 1603 C CA . ARG A 1 200 ? 11.566 -7.141 12.101 1.00 77.56 200 ARG A CA 1
ATOM 1604 C C . ARG A 1 200 ? 10.358 -6.897 11.210 1.00 77.56 200 ARG A C 1
ATOM 1606 O O . ARG A 1 200 ? 10.039 -7.703 10.344 1.00 77.56 200 ARG A O 1
ATOM 1613 N N . ASP A 1 201 ? 9.740 -5.734 11.393 1.00 86.06 201 ASP A N 1
ATOM 1614 C CA . ASP A 1 201 ? 8.730 -5.244 10.463 1.00 86.06 201 ASP A CA 1
ATOM 1615 C C . ASP A 1 201 ? 9.384 -4.948 9.096 1.00 86.06 201 ASP A C 1
ATOM 1617 O O . ASP A 1 201 ? 10.358 -4.195 9.024 1.00 86.06 201 ASP A O 1
ATOM 1621 N N . LEU A 1 202 ? 8.807 -5.467 8.008 1.00 92.94 202 LEU A N 1
ATOM 1622 C CA . LEU A 1 202 ? 9.181 -5.115 6.633 1.00 92.94 202 LEU A CA 1
ATOM 1623 C C . LEU A 1 202 ? 8.996 -3.608 6.410 1.00 92.94 202 LEU A C 1
ATOM 1625 O O . LEU A 1 202 ? 7.890 -3.101 6.591 1.00 92.94 202 LEU A O 1
ATOM 1629 N N . ASP A 1 203 ? 10.046 -2.871 6.044 1.00 94.31 203 ASP A N 1
ATOM 1630 C CA . ASP A 1 203 ? 9.965 -1.424 5.833 1.00 94.31 203 ASP A CA 1
ATOM 1631 C C . ASP A 1 203 ? 9.068 -1.050 4.634 1.00 94.31 203 ASP A C 1
ATOM 1633 O O . ASP A 1 203 ? 8.766 -1.870 3.772 1.00 94.31 203 ASP A O 1
ATOM 1637 N N . LEU A 1 204 ? 8.563 0.192 4.616 1.00 95.81 204 LEU A N 1
ATOM 1638 C CA . LEU A 1 204 ? 7.563 0.619 3.627 1.00 95.81 204 LEU A CA 1
ATOM 1639 C C . LEU A 1 204 ? 8.123 0.575 2.197 1.00 95.81 204 LEU A C 1
ATOM 1641 O O . LEU A 1 204 ? 7.455 -0.017 1.355 1.00 95.81 204 LEU A O 1
ATOM 1645 N N . PRO A 1 205 ? 9.318 1.130 1.915 1.00 97.00 205 PRO A N 1
ATOM 1646 C CA . PRO A 1 205 ? 9.935 1.005 0.599 1.00 97.00 205 PRO A CA 1
ATOM 1647 C C . PRO A 1 205 ? 10.100 -0.450 0.149 1.00 97.00 205 PRO A C 1
ATOM 1649 O O . PRO A 1 205 ? 9.732 -0.772 -0.977 1.00 97.00 205 PRO A O 1
ATOM 1652 N N . SER A 1 206 ? 10.583 -1.342 1.021 1.00 97.12 206 SER A N 1
ATOM 1653 C CA . SER A 1 206 ? 10.724 -2.765 0.681 1.00 97.12 206 SER A CA 1
ATOM 1654 C C . SER A 1 206 ? 9.378 -3.426 0.372 1.00 97.12 206 SER A C 1
ATOM 1656 O O . SER A 1 206 ? 9.287 -4.212 -0.566 1.00 97.12 206 SER A O 1
ATOM 1658 N N . LEU A 1 207 ? 8.312 -3.080 1.105 1.00 97.50 207 LEU A N 1
ATOM 1659 C CA . LEU A 1 207 ? 6.956 -3.551 0.807 1.00 97.50 207 LEU A CA 1
ATOM 1660 C C . LEU A 1 207 ? 6.432 -3.008 -0.533 1.00 97.50 207 LEU A C 1
ATOM 1662 O O . LEU A 1 207 ? 5.805 -3.752 -1.283 1.00 97.50 207 LEU A O 1
ATOM 1666 N N . GLN A 1 208 ? 6.691 -1.735 -0.851 1.00 97.94 208 GLN A N 1
ATOM 1667 C CA . GLN A 1 208 ? 6.325 -1.158 -2.148 1.00 97.94 208 GLN A CA 1
ATOM 1668 C C . GLN A 1 208 ? 7.032 -1.889 -3.292 1.00 97.94 208 GLN A C 1
ATOM 1670 O O . GLN A 1 208 ? 6.386 -2.286 -4.255 1.00 97.94 208 GLN A O 1
ATOM 1675 N N . GLU A 1 209 ? 8.340 -2.112 -3.167 1.00 98.00 209 GLU A N 1
ATOM 1676 C CA . GLU A 1 209 ? 9.118 -2.828 -4.178 1.00 98.00 209 GLU A CA 1
ATOM 1677 C C . GLU A 1 209 ? 8.635 -4.275 -4.342 1.00 98.00 209 GLU A C 1
ATOM 1679 O O . GLU A 1 209 ? 8.446 -4.725 -5.468 1.00 98.00 209 GLU A O 1
ATOM 1684 N N . LEU A 1 210 ? 8.354 -4.980 -3.237 1.00 98.12 210 LEU A N 1
ATOM 1685 C CA . LEU A 1 210 ? 7.808 -6.340 -3.262 1.00 98.12 210 LEU A CA 1
ATOM 1686 C C . LEU A 1 210 ? 6.491 -6.412 -4.047 1.00 98.12 210 LEU A C 1
ATOM 1688 O O . LEU A 1 210 ? 6.346 -7.266 -4.920 1.00 98.12 210 LEU A O 1
ATOM 1692 N N . ILE A 1 211 ? 5.543 -5.513 -3.764 1.00 98.19 211 ILE A N 1
ATOM 1693 C CA . ILE A 1 211 ? 4.247 -5.477 -4.458 1.00 98.19 211 ILE A CA 1
ATOM 1694 C C . ILE A 1 211 ? 4.445 -5.161 -5.945 1.00 98.19 211 ILE A C 1
ATOM 1696 O O . ILE A 1 211 ? 3.909 -5.871 -6.793 1.00 98.19 211 ILE A O 1
ATOM 1700 N N . PHE A 1 212 ? 5.241 -4.136 -6.260 1.00 97.75 212 PHE A N 1
ATOM 1701 C CA . PHE A 1 212 ? 5.434 -3.661 -7.630 1.00 97.75 212 PHE A CA 1
ATOM 1702 C C . PHE A 1 212 ? 6.149 -4.681 -8.523 1.00 97.75 212 PHE A C 1
ATOM 1704 O O . PHE A 1 212 ? 5.700 -4.936 -9.636 1.00 97.75 212 PHE A O 1
ATOM 1711 N N . GLN A 1 213 ? 7.227 -5.304 -8.039 1.00 97.50 213 GLN A N 1
ATOM 1712 C CA . GLN A 1 213 ? 7.959 -6.320 -8.808 1.00 97.50 213 GLN A CA 1
ATOM 1713 C C . GLN A 1 213 ? 7.123 -7.587 -9.028 1.00 97.50 213 GLN A C 1
ATOM 1715 O O . GLN A 1 213 ? 7.267 -8.249 -10.053 1.00 97.50 213 GLN A O 1
ATOM 1720 N N . SER A 1 214 ? 6.229 -7.916 -8.089 1.00 97.81 214 SER A N 1
ATOM 1721 C CA . SER A 1 214 ? 5.322 -9.061 -8.235 1.00 97.81 214 SER A CA 1
ATOM 1722 C C . SER A 1 214 ? 4.196 -8.779 -9.232 1.00 97.81 214 SER A C 1
ATOM 1724 O O . SER A 1 214 ? 3.855 -9.640 -10.040 1.00 97.81 214 SER A O 1
ATOM 1726 N N . ASN A 1 215 ? 3.634 -7.566 -9.191 1.00 97.81 215 ASN A N 1
ATOM 1727 C CA . ASN A 1 215 ? 2.488 -7.146 -9.997 1.00 97.81 215 ASN A CA 1
ATOM 1728 C C . ASN A 1 215 ? 2.672 -5.685 -10.473 1.00 97.81 215 ASN A C 1
ATOM 1730 O O . ASN A 1 215 ? 2.241 -4.761 -9.781 1.00 97.81 215 ASN A O 1
ATOM 1734 N N . PRO A 1 216 ? 3.282 -5.445 -11.652 1.00 96.19 216 PRO A N 1
ATOM 1735 C CA . PRO A 1 216 ? 3.617 -4.090 -12.126 1.00 96.19 216 PRO A CA 1
ATOM 1736 C C . PRO A 1 216 ? 2.425 -3.166 -12.432 1.00 96.19 216 PRO A C 1
ATOM 1738 O O . PRO A 1 216 ? 2.598 -1.954 -12.585 1.00 96.19 216 PRO A O 1
ATOM 1741 N N . THR A 1 217 ? 1.222 -3.729 -12.546 1.00 96.19 217 THR A N 1
ATOM 1742 C CA . THR A 1 217 ? -0.056 -3.017 -12.719 1.00 96.19 217 THR A CA 1
ATOM 1743 C C . THR A 1 217 ? -0.592 -2.439 -11.404 1.00 96.19 217 THR A C 1
ATOM 1745 O O . THR A 1 217 ? -1.427 -1.528 -11.415 1.00 96.19 217 THR A O 1
ATOM 1748 N N . LEU A 1 218 ? -0.080 -2.921 -10.264 1.00 97.44 218 LEU A N 1
ATOM 1749 C CA . LEU A 1 218 ? -0.330 -2.355 -8.946 1.00 97.44 218 LEU A CA 1
ATOM 1750 C C . LEU A 1 218 ? 0.623 -1.190 -8.675 1.00 97.44 218 LEU A C 1
ATOM 1752 O O . LEU A 1 218 ? 1.838 -1.294 -8.828 1.00 97.44 218 LEU A O 1
ATOM 1756 N N . GLU A 1 219 ? 0.068 -0.085 -8.187 1.00 97.19 219 GLU A N 1
ATOM 1757 C CA . GLU A 1 219 ? 0.824 1.109 -7.814 1.00 97.19 219 GLU A CA 1
ATOM 1758 C C . GLU A 1 219 ? 0.824 1.277 -6.283 1.00 97.19 219 GLU A C 1
ATOM 1760 O O . GLU A 1 219 ? -0.117 1.851 -5.715 1.00 97.19 219 GLU A O 1
ATOM 1765 N N . PRO A 1 220 ? 1.850 0.775 -5.572 1.00 97.88 220 PRO A N 1
ATOM 1766 C CA . PRO A 1 220 ? 1.892 0.848 -4.121 1.00 97.88 220 PRO A CA 1
ATOM 1767 C C . PRO A 1 220 ? 2.268 2.255 -3.648 1.00 97.88 220 PRO A C 1
ATOM 1769 O O . PRO A 1 220 ? 3.353 2.778 -3.919 1.00 97.88 220 PRO A O 1
ATOM 1772 N N . VAL A 1 221 ? 1.372 2.872 -2.879 1.00 96.88 221 VAL A N 1
ATOM 1773 C CA . VAL A 1 221 ? 1.468 4.268 -2.447 1.00 96.88 221 VAL A CA 1
ATOM 1774 C C . VAL A 1 221 ? 1.430 4.396 -0.927 1.00 96.88 221 VAL A C 1
ATOM 1776 O O . VAL A 1 221 ? 0.497 3.984 -0.239 1.00 96.88 221 VAL A O 1
ATOM 1779 N N . VAL A 1 222 ? 2.457 5.049 -0.385 1.00 95.75 222 VAL A N 1
ATOM 1780 C CA . VAL A 1 222 ? 2.470 5.495 1.019 1.00 95.75 222 VAL A CA 1
ATOM 1781 C C . VAL A 1 222 ? 1.735 6.820 1.164 1.00 95.75 222 VAL A C 1
ATOM 1783 O O . VAL A 1 222 ? 1.028 7.040 2.139 1.00 95.75 222 VAL A O 1
ATOM 1786 N N . LYS A 1 223 ? 1.911 7.709 0.187 1.00 93.94 223 LYS A N 1
ATOM 1787 C CA . LYS A 1 223 ? 1.333 9.047 0.142 1.00 93.94 223 LYS A CA 1
ATOM 1788 C C . LYS A 1 223 ? 0.791 9.278 -1.257 1.00 93.94 223 LYS A C 1
ATOM 1790 O O . LYS A 1 223 ? 1.461 8.931 -2.223 1.00 93.94 223 LYS A O 1
ATOM 1795 N N . TRP A 1 224 ? -0.379 9.905 -1.357 1.00 92.62 224 TRP A N 1
ATOM 1796 C CA . TRP A 1 224 ? -0.949 10.271 -2.647 1.00 92.62 224 TRP A CA 1
ATOM 1797 C C . TRP A 1 224 ? -0.012 11.245 -3.391 1.00 92.62 224 TRP A C 1
ATOM 1799 O O . TRP A 1 224 ? 0.188 12.368 -2.911 1.00 92.62 224 TRP A O 1
ATOM 1809 N N . PRO A 1 225 ? 0.591 10.847 -4.530 1.00 84.62 225 PRO A N 1
ATOM 1810 C CA . PRO A 1 225 ? 1.619 11.653 -5.194 1.00 84.62 225 PRO A CA 1
ATOM 1811 C C . PRO A 1 225 ? 1.046 12.922 -5.835 1.00 84.62 225 PRO A C 1
ATOM 1813 O O . PRO A 1 225 ? 1.758 13.909 -5.999 1.00 84.62 225 PRO A O 1
ATOM 1816 N N . HIS A 1 226 ? -0.256 12.925 -6.128 1.00 82.31 226 HIS A N 1
ATOM 1817 C CA . HIS A 1 226 ? -0.970 14.062 -6.712 1.00 82.31 226 HIS A CA 1
ATOM 1818 C C . HIS A 1 226 ? -1.676 14.924 -5.662 1.00 82.31 226 HIS A C 1
ATOM 1820 O O . HIS A 1 226 ? -2.446 15.819 -6.016 1.00 82.31 226 HIS A O 1
ATOM 1826 N N . ALA A 1 227 ? -1.440 14.668 -4.370 1.00 78.62 227 ALA A N 1
ATOM 1827 C CA . ALA A 1 227 ? -1.989 15.517 -3.329 1.00 78.62 227 ALA A CA 1
ATOM 1828 C C . ALA A 1 227 ? -1.446 16.942 -3.505 1.00 78.62 227 ALA A C 1
ATOM 1830 O O . ALA A 1 227 ? -0.225 17.113 -3.624 1.00 78.62 227 ALA A O 1
ATOM 1831 N N . PRO A 1 228 ? -2.312 17.974 -3.498 1.00 71.31 228 PRO A N 1
ATOM 1832 C CA . PRO A 1 228 ? -1.839 19.346 -3.478 1.00 71.31 228 PRO A CA 1
ATOM 1833 C C . PRO A 1 228 ? -0.897 19.504 -2.285 1.00 71.31 228 PRO A C 1
ATOM 1835 O O . PRO A 1 228 ? -1.204 19.090 -1.164 1.00 71.31 228 PRO A O 1
ATOM 1838 N N . SER A 1 229 ? 0.300 20.034 -2.540 1.00 72.69 229 SER A N 1
ATOM 1839 C CA . SER A 1 229 ? 1.258 20.284 -1.471 1.00 72.69 229 SER A CA 1
ATOM 1840 C C . SER A 1 229 ? 0.615 21.247 -0.479 1.00 72.69 229 SER A C 1
ATOM 1842 O O . SER A 1 229 ? 0.403 22.416 -0.794 1.00 72.69 229 SER A O 1
ATOM 1844 N N . MET A 1 230 ? 0.338 20.756 0.731 1.00 63.28 230 MET A N 1
ATOM 1845 C CA . MET A 1 230 ? -0.249 21.551 1.815 1.00 63.28 230 MET A CA 1
ATOM 1846 C C . MET A 1 230 ? 0.598 22.783 2.169 1.00 63.28 230 MET A C 1
ATOM 1848 O O . MET A 1 230 ? 0.090 23.706 2.790 1.00 63.28 230 MET A O 1
ATOM 1852 N N . ARG A 1 231 ? 1.874 22.827 1.749 1.00 66.56 231 ARG A N 1
ATOM 1853 C CA . ARG A 1 231 ? 2.756 23.993 1.927 1.00 66.56 231 ARG A CA 1
ATOM 1854 C C . ARG A 1 231 ? 2.282 25.240 1.179 1.00 66.56 231 ARG A C 1
ATOM 1856 O O . ARG A 1 231 ? 2.735 26.324 1.512 1.00 66.56 231 ARG A O 1
ATOM 1863 N N . PHE A 1 232 ? 1.425 25.086 0.171 1.00 59.44 232 PHE A N 1
ATOM 1864 C CA . PHE A 1 232 ? 0.930 26.196 -0.647 1.00 59.44 232 PHE A CA 1
ATOM 1865 C C . PHE A 1 232 ? -0.577 26.385 -0.544 1.00 59.44 232 PHE A C 1
ATOM 1867 O O . PHE A 1 232 ? -1.149 27.105 -1.360 1.00 59.44 232 PHE A O 1
ATOM 1874 N N . LEU A 1 233 ? -1.237 25.748 0.427 1.00 53.22 233 LEU A N 1
ATOM 1875 C CA . LEU A 1 233 ? -2.579 26.204 0.737 1.00 53.22 233 LEU A CA 1
ATOM 1876 C C . LEU A 1 233 ? -2.440 27.614 1.315 1.00 53.22 233 LEU A C 1
ATOM 1878 O O . LEU A 1 233 ? -1.646 27.783 2.247 1.00 53.22 233 LEU A O 1
ATOM 1882 N N . PRO A 1 234 ? -3.141 28.623 0.761 1.00 57.91 234 PRO A N 1
ATOM 1883 C CA . PRO A 1 234 ? -3.216 29.918 1.414 1.00 57.91 234 PRO A CA 1
ATOM 1884 C C . PRO A 1 234 ? -3.630 29.644 2.855 1.00 57.91 234 PRO A C 1
ATOM 1886 O O . PRO A 1 234 ? -4.548 28.846 3.078 1.00 57.91 234 PRO A O 1
ATOM 1889 N N . ALA A 1 235 ? -2.881 30.203 3.813 1.00 60.56 235 ALA A N 1
ATOM 1890 C CA . ALA A 1 235 ? -3.222 30.085 5.222 1.00 60.56 235 ALA A CA 1
ATOM 1891 C C . ALA A 1 235 ? -4.721 30.348 5.320 1.00 60.56 235 ALA A C 1
ATOM 1893 O O . ALA A 1 235 ? -5.185 31.360 4.783 1.00 60.56 235 ALA A O 1
ATOM 1894 N N . ARG A 1 236 ? -5.478 29.387 5.873 1.00 53.84 236 ARG A N 1
ATOM 1895 C CA . ARG A 1 236 ? -6.901 29.613 6.093 1.00 53.84 236 ARG A CA 1
ATOM 1896 C C . ARG A 1 236 ? -6.978 30.960 6.792 1.00 53.84 236 ARG A C 1
ATOM 1898 O O . ARG A 1 236 ? -6.318 31.149 7.813 1.00 53.84 236 ARG A O 1
ATOM 1905 N N . VAL A 1 237 ? -7.713 31.891 6.195 1.00 62.34 237 VAL A N 1
ATOM 1906 C CA . VAL A 1 237 ? -8.090 33.146 6.838 1.00 62.34 237 VAL A CA 1
ATOM 1907 C C . VAL A 1 237 ? -9.108 32.751 7.910 1.00 62.34 237 VAL A C 1
ATOM 1909 O O . VAL A 1 237 ? -10.297 32.992 7.778 1.00 62.34 237 VAL A O 1
ATOM 1912 N N . GLU A 1 238 ? -8.662 31.970 8.890 1.00 58.81 238 GLU A N 1
ATOM 1913 C CA . GLU A 1 238 ? -9.415 31.661 10.087 1.00 58.81 238 GLU A CA 1
ATOM 1914 C C . GLU A 1 238 ? -9.267 32.897 10.955 1.00 58.81 238 GLU A C 1
ATOM 1916 O O . GLU A 1 238 ? -8.188 33.167 11.481 1.00 58.81 238 GLU A O 1
ATOM 1921 N N . ASP A 1 239 ? -10.343 33.684 10.958 1.00 50.22 239 ASP A N 1
ATOM 1922 C CA . ASP A 1 239 ? -10.767 34.595 12.010 1.00 50.22 239 ASP A CA 1
ATOM 1923 C C . ASP A 1 239 ? -9.620 35.112 12.873 1.00 50.22 239 ASP A C 1
ATOM 1925 O O . ASP A 1 239 ? -9.508 34.802 14.060 1.00 50.22 239 ASP A O 1
ATOM 1929 N N . THR A 1 240 ? -8.763 35.953 12.289 1.00 54.19 240 THR A N 1
ATOM 1930 C CA . THR A 1 240 ? -8.045 36.918 13.109 1.00 54.19 240 THR A CA 1
ATOM 1931 C C . THR A 1 240 ? -9.135 37.664 13.880 1.00 54.19 240 THR A C 1
ATOM 1933 O O . THR A 1 240 ? -9.950 38.334 13.234 1.00 54.19 240 THR A O 1
ATOM 1936 N N . PRO A 1 241 ? -9.222 37.534 15.221 1.00 51.31 241 PRO A N 1
ATOM 1937 C CA . PRO A 1 241 ? -10.204 38.280 15.994 1.00 51.31 241 PRO A CA 1
ATOM 1938 C C . PRO A 1 241 ? -9.984 39.733 15.632 1.00 51.31 241 PRO A C 1
ATOM 1940 O O . PRO A 1 241 ? -8.844 40.169 15.772 1.00 51.31 241 PRO A O 1
ATOM 1943 N N . GLN A 1 242 ? -11.015 40.393 15.080 1.00 55.22 242 GLN A N 1
ATOM 1944 C CA . GLN A 1 242 ? -11.005 41.764 14.557 1.00 55.22 242 GLN A CA 1
ATOM 1945 C C . GLN A 1 242 ? -9.898 42.595 15.208 1.00 55.22 242 GLN A C 1
ATOM 1947 O O . GLN A 1 242 ? -10.112 43.284 16.205 1.00 55.22 242 GLN A O 1
ATOM 1952 N N . ALA A 1 243 ? -8.692 42.526 14.647 1.00 53.19 243 ALA A N 1
ATOM 1953 C CA . ALA A 1 243 ? -7.662 43.470 14.986 1.00 53.19 243 ALA A CA 1
ATOM 1954 C C . ALA A 1 243 ? -8.208 44.732 14.345 1.00 53.19 243 ALA A C 1
ATOM 1956 O O . ALA A 1 243 ? -8.265 44.814 13.118 1.00 53.19 243 ALA A O 1
ATOM 1957 N N . GLN A 1 244 ? -8.759 45.627 15.170 1.00 51.97 244 GLN A N 1
ATOM 1958 C CA . GLN A 1 244 ? -9.230 46.936 14.748 1.00 51.97 244 GLN A CA 1
ATOM 1959 C C . GLN A 1 244 ? -8.170 47.510 13.815 1.00 51.97 244 GLN A C 1
ATOM 1961 O O . GLN A 1 244 ? -7.083 47.889 14.249 1.00 51.97 244 GLN A O 1
ATOM 1966 N N . TYR A 1 245 ? -8.476 47.502 12.519 1.00 48.00 245 TYR A N 1
ATOM 1967 C CA . TYR A 1 245 ? -7.602 47.974 11.460 1.00 48.00 245 TYR A CA 1
ATOM 1968 C C . TYR A 1 245 ? -7.562 49.501 11.516 1.00 48.00 245 TYR A C 1
ATOM 1970 O O . TYR A 1 245 ? -8.118 50.214 10.686 1.00 48.00 245 TYR A O 1
ATOM 1978 N N . LYS A 1 246 ? -6.895 50.019 12.544 1.00 52.03 246 LYS A N 1
ATOM 1979 C CA . LYS A 1 246 ? -6.529 51.419 12.690 1.00 52.03 246 LYS A CA 1
ATOM 1980 C C . LYS A 1 246 ? -5.243 51.620 11.882 1.00 52.03 246 LYS A C 1
ATOM 1982 O O . LYS A 1 246 ? -4.155 5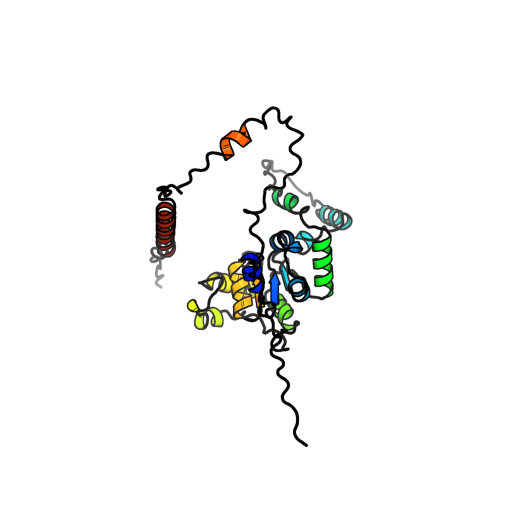1.622 12.441 1.00 52.03 246 LYS A O 1
ATOM 1987 N N . GLY A 1 247 ? -5.357 51.669 10.551 1.00 50.00 247 GLY A N 1
ATOM 1988 C CA . GLY A 1 247 ? -4.187 51.931 9.696 1.00 50.00 247 GLY A CA 1
ATOM 1989 C C . GLY A 1 247 ? -4.264 51.568 8.210 1.00 50.00 247 GLY A C 1
ATOM 1990 O O . GLY A 1 247 ? -3.262 51.719 7.521 1.00 50.00 247 GLY A O 1
ATOM 1991 N N . TYR A 1 248 ? -5.401 51.113 7.667 1.00 49.91 248 TYR A N 1
ATOM 1992 C CA . TYR A 1 248 ? -5.461 50.679 6.256 1.00 49.91 248 TYR A CA 1
ATOM 1993 C C . TYR A 1 248 ? -5.435 51.805 5.208 1.00 49.91 248 TYR A C 1
ATOM 1995 O O . TYR A 1 248 ? -5.502 51.523 4.015 1.00 49.91 248 TYR A O 1
ATOM 2003 N N . ILE A 1 249 ? -5.304 53.069 5.618 1.00 52.16 249 ILE A N 1
ATOM 2004 C CA . ILE A 1 249 ? -5.204 54.186 4.668 1.00 52.16 249 ILE A CA 1
ATOM 2005 C C . ILE A 1 249 ? -3.758 54.383 4.161 1.00 52.16 249 ILE A C 1
ATOM 2007 O O . ILE A 1 249 ? -3.582 54.833 3.036 1.00 52.16 249 ILE A O 1
ATOM 2011 N N . GLU A 1 250 ? -2.713 53.936 4.870 1.00 54.41 250 GLU A N 1
ATOM 2012 C CA . GLU A 1 250 ? -1.320 54.165 4.420 1.00 54.41 250 GLU A CA 1
ATOM 2013 C C . GLU A 1 250 ? -0.746 53.096 3.466 1.00 54.41 250 GLU A C 1
ATOM 2015 O O . GLU A 1 250 ? 0.313 53.294 2.867 1.00 54.41 250 GLU A O 1
ATOM 2020 N N . VAL A 1 251 ? -1.407 51.947 3.282 1.00 51.28 251 VAL A N 1
ATOM 2021 C CA . VAL A 1 251 ? -0.849 50.858 2.448 1.00 51.28 251 VAL A CA 1
ATOM 2022 C C . VAL A 1 251 ? -1.170 51.034 0.958 1.00 51.28 251 VAL A C 1
ATOM 2024 O O . VAL A 1 251 ? -0.385 50.600 0.111 1.00 51.28 251 VAL A O 1
ATOM 2027 N N . LEU A 1 252 ? -2.256 51.732 0.612 1.00 50.81 252 LEU A N 1
ATOM 2028 C CA . LEU A 1 252 ? -2.596 52.003 -0.790 1.00 50.81 252 LEU A CA 1
ATOM 2029 C C . LEU A 1 252 ? -1.606 52.969 -1.463 1.00 50.81 252 LEU A C 1
ATOM 2031 O O . LEU A 1 252 ? -1.303 52.787 -2.641 1.00 50.81 252 LEU A O 1
ATOM 2035 N N . GLU A 1 253 ? -0.996 53.901 -0.724 1.00 54.59 253 GLU A N 1
ATOM 2036 C CA . GLU A 1 253 ? 0.048 54.781 -1.277 1.00 54.59 253 GLU A CA 1
ATOM 2037 C C . GLU A 1 253 ? 1.381 54.055 -1.532 1.00 54.59 253 GLU A C 1
ATOM 2039 O O . GLU A 1 253 ? 2.140 54.423 -2.432 1.00 54.59 253 GLU A O 1
ATOM 2044 N N . ARG A 1 254 ? 1.680 52.971 -0.801 1.00 49.97 254 ARG A N 1
ATOM 2045 C CA . ARG A 1 254 ? 2.899 52.172 -1.037 1.00 49.97 254 ARG A CA 1
ATOM 2046 C C . ARG A 1 254 ? 2.788 51.221 -2.227 1.00 49.97 254 ARG A C 1
ATOM 2048 O O . ARG A 1 254 ? 3.815 50.900 -2.823 1.00 49.97 254 ARG A O 1
ATOM 2055 N N . LEU A 1 255 ? 1.581 50.806 -2.611 1.00 49.72 255 LEU A N 1
ATOM 2056 C CA . LEU A 1 255 ? 1.362 49.948 -3.783 1.00 49.72 255 LEU A CA 1
ATOM 2057 C C . LEU A 1 255 ? 1.461 50.699 -5.123 1.00 49.72 255 LEU A C 1
ATOM 2059 O O . LEU A 1 255 ? 1.630 50.054 -6.154 1.00 49.72 255 LEU A O 1
ATOM 2063 N N . GLN A 1 256 ? 1.459 52.037 -5.123 1.00 55.53 256 GLN A N 1
ATOM 2064 C CA . GLN A 1 256 ? 1.720 52.848 -6.323 1.00 55.53 256 GLN A CA 1
ATOM 2065 C C . GLN A 1 256 ? 3.208 52.961 -6.700 1.00 55.53 256 GLN A C 1
ATOM 2067 O O . GLN A 1 256 ? 3.529 53.474 -7.767 1.00 55.53 256 GLN A O 1
ATOM 2072 N N . LYS A 1 257 ? 4.133 52.465 -5.867 1.00 54.72 257 LYS A N 1
ATOM 2073 C CA . LYS A 1 257 ? 5.578 52.446 -6.160 1.00 54.72 257 LYS A CA 1
ATOM 2074 C C . LYS A 1 257 ? 6.085 51.028 -6.405 1.00 54.72 257 LYS A C 1
ATOM 2076 O O . LYS A 1 257 ? 7.068 50.594 -5.805 1.00 54.72 257 LYS A O 1
ATOM 2081 N N . TRP A 1 258 ? 5.431 50.301 -7.304 1.00 56.81 258 TRP A N 1
ATOM 2082 C CA . TRP A 1 258 ? 6.086 49.161 -7.939 1.00 56.81 258 TRP A CA 1
ATOM 2083 C C . TRP A 1 258 ? 7.140 49.689 -8.921 1.00 56.81 258 TRP A C 1
ATOM 2085 O O . TRP A 1 258 ? 6.818 50.537 -9.751 1.00 56.81 258 TRP A O 1
ATOM 2095 N N . PRO A 1 259 ? 8.409 49.258 -8.831 1.00 60.62 259 PRO A N 1
ATOM 2096 C CA . PRO A 1 259 ? 9.421 49.698 -9.779 1.00 60.62 259 PRO A CA 1
ATOM 2097 C C . PRO A 1 259 ? 9.059 49.183 -11.177 1.00 60.62 259 PRO A C 1
ATOM 2099 O O . PRO A 1 259 ? 8.968 47.976 -11.384 1.00 60.62 259 PRO A O 1
ATOM 2102 N N . GLU A 1 260 ? 8.899 50.092 -12.143 1.00 68.00 260 GLU A N 1
ATOM 2103 C CA . GLU A 1 260 ? 8.575 49.770 -13.547 1.00 68.00 260 GLU A CA 1
ATOM 2104 C C . GLU A 1 260 ? 9.601 48.842 -14.209 1.00 68.00 260 GLU A C 1
ATOM 2106 O O . GLU A 1 260 ? 9.314 48.184 -15.207 1.00 68.00 260 GLU A O 1
ATOM 2111 N N . ARG A 1 261 ? 10.814 48.772 -13.651 1.00 60.75 261 ARG A N 1
ATOM 2112 C CA . ARG A 1 261 ? 11.854 47.856 -14.105 1.00 60.75 261 ARG A CA 1
ATOM 2113 C C . ARG A 1 261 ? 12.065 46.751 -13.074 1.00 60.75 261 ARG A C 1
ATOM 2115 O O . ARG A 1 261 ? 12.470 47.063 -11.947 1.00 60.75 261 ARG A O 1
ATOM 2122 N N . PRO A 1 262 ? 11.866 45.471 -13.443 1.00 53.78 262 PRO A N 1
ATOM 2123 C CA . PRO A 1 262 ? 12.249 44.362 -12.589 1.00 53.78 262 PRO A CA 1
ATOM 2124 C C . PRO A 1 262 ? 13.754 44.462 -12.342 1.00 53.78 262 PRO A C 1
ATOM 2126 O O . PRO A 1 262 ? 14.567 44.322 -13.255 1.00 53.78 262 PRO A O 1
ATOM 2129 N N . ARG A 1 263 ? 14.142 44.763 -11.100 1.00 60.53 263 ARG A N 1
ATOM 2130 C CA . ARG A 1 263 ? 15.546 44.663 -10.708 1.00 60.53 263 ARG A CA 1
ATOM 2131 C C . ARG A 1 263 ? 15.911 43.189 -10.789 1.00 60.53 263 ARG A C 1
ATOM 2133 O O . ARG A 1 263 ? 15.267 42.373 -10.130 1.00 60.53 263 ARG A O 1
ATOM 2140 N N . ALA A 1 264 ? 16.918 42.866 -11.599 1.00 53.19 264 ALA A N 1
ATOM 2141 C CA . ALA A 1 264 ? 17.524 41.547 -11.600 1.00 53.19 264 ALA A CA 1
ATOM 2142 C C . ALA A 1 264 ? 17.904 41.221 -10.154 1.00 53.19 264 ALA A C 1
ATOM 2144 O O . ALA A 1 264 ? 18.725 41.900 -9.532 1.00 53.19 264 ALA A O 1
ATOM 2145 N N . ARG A 1 265 ? 17.202 40.244 -9.595 1.00 55.25 265 ARG A N 1
ATOM 2146 C CA . ARG A 1 265 ? 17.426 39.756 -8.249 1.00 55.25 265 ARG A CA 1
ATOM 2147 C C . ARG A 1 265 ? 18.782 39.038 -8.263 1.00 55.25 265 ARG A C 1
ATOM 2149 O O . ARG A 1 265 ? 18.902 37.932 -8.775 1.00 55.25 265 ARG A O 1
ATOM 2156 N N . LEU A 1 266 ? 19.824 39.756 -7.828 1.00 61.22 266 LEU A N 1
ATOM 2157 C CA . LEU A 1 266 ? 21.218 39.293 -7.697 1.00 61.22 266 LEU A CA 1
ATOM 2158 C C . LEU A 1 266 ? 21.424 38.397 -6.465 1.00 61.22 266 LEU A C 1
ATOM 2160 O O . LEU A 1 266 ? 22.546 38.028 -6.124 1.00 61.22 266 LEU A O 1
ATOM 2164 N N . ASP A 1 267 ? 20.351 38.051 -5.762 1.00 62.88 267 ASP A N 1
ATOM 2165 C CA . ASP A 1 267 ? 20.345 36.960 -4.813 1.00 62.88 267 ASP A CA 1
ATOM 2166 C C . ASP A 1 267 ? 20.616 35.665 -5.585 1.00 62.88 267 ASP A C 1
ATOM 2168 O O . ASP A 1 267 ? 19.738 35.067 -6.203 1.00 62.88 267 ASP A O 1
ATOM 2172 N N . ASN A 1 268 ? 21.879 35.232 -5.509 1.00 66.38 268 ASN A N 1
ATOM 2173 C CA . ASN A 1 268 ? 22.436 33.950 -5.949 1.00 66.38 268 ASN A CA 1
ATOM 2174 C C . ASN A 1 268 ? 21.773 32.733 -5.263 1.00 66.38 268 ASN A C 1
ATOM 2176 O O . ASN A 1 268 ? 22.417 31.714 -5.026 1.00 66.38 268 ASN A O 1
ATOM 2180 N N . LEU A 1 269 ? 20.483 32.807 -4.931 1.00 68.94 269 LEU A N 1
ATOM 2181 C CA . LEU A 1 269 ? 19.672 31.739 -4.358 1.00 68.94 269 LEU A CA 1
ATOM 2182 C C . LEU A 1 269 ? 19.731 30.478 -5.217 1.00 68.94 269 LEU A C 1
ATOM 2184 O O . LEU A 1 269 ? 19.801 29.382 -4.673 1.00 68.94 269 LEU A O 1
ATOM 2188 N N . HIS A 1 270 ? 19.774 30.627 -6.544 1.00 70.88 270 HIS A N 1
ATOM 2189 C CA . HIS A 1 270 ? 19.909 29.488 -7.447 1.00 70.88 270 HIS A CA 1
ATOM 2190 C C . HIS A 1 270 ? 21.267 28.782 -7.294 1.00 70.88 270 HIS A C 1
ATOM 2192 O O . HIS A 1 270 ? 21.316 27.559 -7.180 1.00 70.88 270 HIS A O 1
ATOM 2198 N N . HIS A 1 271 ? 22.365 29.538 -7.189 1.00 72.38 271 HIS A N 1
ATOM 2199 C CA . HIS A 1 271 ? 23.688 28.971 -6.915 1.00 72.38 271 HIS A CA 1
ATOM 2200 C C . HIS A 1 271 ? 23.805 28.393 -5.504 1.00 72.38 271 HIS A C 1
ATOM 2202 O O . HIS A 1 271 ? 24.417 27.342 -5.326 1.00 72.38 271 HIS A O 1
ATOM 2208 N N . HIS A 1 272 ? 23.191 29.030 -4.505 1.00 73.06 272 HIS A N 1
ATOM 2209 C CA . HIS A 1 272 ? 23.167 28.513 -3.139 1.00 73.06 272 HIS A CA 1
ATOM 2210 C C . HIS A 1 272 ? 22.428 27.171 -3.067 1.00 73.06 272 HIS A C 1
ATOM 2212 O O . HIS A 1 272 ? 22.895 26.234 -2.424 1.00 73.06 272 HIS A O 1
ATOM 2218 N N . TRP A 1 273 ? 21.320 27.054 -3.799 1.00 74.94 273 TRP A N 1
ATOM 2219 C CA . TRP A 1 273 ? 20.552 25.820 -3.900 1.00 74.94 273 TRP A CA 1
ATOM 2220 C C . TRP A 1 273 ? 21.335 24.706 -4.617 1.00 74.94 273 TRP A C 1
ATOM 2222 O O . TRP A 1 273 ? 21.451 23.604 -4.082 1.00 74.94 273 TRP A O 1
ATOM 2232 N N . GLN A 1 274 ? 21.980 25.005 -5.753 1.00 77.38 274 GLN A N 1
ATOM 2233 C CA . GLN A 1 274 ? 22.851 24.047 -6.457 1.00 77.38 274 GLN A CA 1
ATOM 2234 C C . GLN A 1 274 ? 24.048 23.585 -5.606 1.00 77.38 274 GLN A C 1
ATOM 2236 O O . GLN A 1 274 ? 24.403 22.405 -5.611 1.00 77.38 274 GLN A O 1
ATOM 2241 N N . ALA A 1 275 ? 24.667 24.486 -4.837 1.00 79.12 275 ALA A N 1
ATOM 2242 C CA . ALA A 1 275 ? 25.753 24.134 -3.921 1.00 79.12 275 ALA A CA 1
ATOM 2243 C C . ALA A 1 275 ? 25.283 23.190 -2.796 1.00 79.12 275 ALA A C 1
ATOM 2245 O O . ALA A 1 275 ? 26.023 22.295 -2.368 1.00 79.12 275 ALA A O 1
ATOM 2246 N N . GLN A 1 276 ? 24.036 23.350 -2.342 1.00 76.94 276 GLN A N 1
ATOM 2247 C CA . GLN A 1 276 ? 23.434 22.495 -1.324 1.00 76.94 276 GLN A CA 1
ATOM 2248 C C . GLN A 1 276 ? 23.137 21.085 -1.866 1.00 76.94 276 GLN A C 1
ATOM 2250 O O . GLN A 1 276 ? 23.463 20.101 -1.197 1.00 76.94 276 GLN A O 1
ATOM 2255 N N . GLU A 1 277 ? 22.627 20.961 -3.098 1.00 73.56 277 GLU A N 1
ATOM 2256 C CA . GLU A 1 277 ? 22.426 19.660 -3.763 1.00 73.56 277 GLU A CA 1
ATOM 2257 C C . GLU A 1 277 ? 23.742 18.898 -3.985 1.00 73.56 277 GLU A C 1
ATOM 2259 O O . GLU A 1 277 ? 23.831 17.691 -3.722 1.00 73.56 277 GLU A O 1
ATOM 2264 N N . MET A 1 278 ? 24.801 19.599 -4.403 1.00 78.56 278 MET A N 1
ATOM 2265 C CA . MET A 1 278 ? 26.125 18.990 -4.569 1.00 78.56 278 MET A CA 1
ATOM 2266 C C . MET A 1 278 ? 26.714 18.499 -3.239 1.00 78.56 278 MET A C 1
ATOM 2268 O O . MET A 1 278 ? 27.383 17.463 -3.202 1.00 78.56 278 MET A O 1
ATOM 2272 N N . SER A 1 279 ? 26.432 19.193 -2.134 1.00 73.75 279 SER A N 1
ATOM 2273 C CA . SER A 1 279 ? 26.892 18.796 -0.797 1.00 73.75 279 SER A CA 1
ATOM 2274 C C . SER A 1 279 ? 26.178 17.538 -0.288 1.00 73.75 279 SER A C 1
ATOM 2276 O O . SER A 1 279 ? 26.826 16.643 0.260 1.00 73.75 279 SER A O 1
ATOM 2278 N N . MET A 1 280 ? 24.868 17.410 -0.532 1.00 68.25 280 MET A N 1
ATOM 2279 C CA . MET A 1 280 ? 24.102 16.210 -0.160 1.00 68.25 280 MET A CA 1
ATOM 2280 C C . MET A 1 280 ? 24.512 14.977 -0.976 1.00 68.25 280 MET A C 1
ATOM 2282 O O . MET A 1 280 ? 24.594 13.871 -0.440 1.00 68.25 280 MET A O 1
ATOM 2286 N N . SER A 1 281 ? 24.852 15.165 -2.254 1.00 65.38 281 SER A N 1
ATOM 2287 C CA . SER A 1 281 ? 25.303 14.073 -3.126 1.00 65.38 281 SER A CA 1
ATOM 2288 C C . SER A 1 281 ? 26.630 13.459 -2.660 1.00 65.38 281 SER A C 1
ATOM 2290 O O . SER A 1 281 ? 26.818 12.248 -2.754 1.00 65.38 281 SER A O 1
ATOM 2292 N N . ARG A 1 282 ? 27.537 14.267 -2.089 1.00 61.03 282 ARG A N 1
ATOM 2293 C CA . ARG A 1 282 ? 28.834 13.792 -1.571 1.00 61.03 282 ARG A CA 1
ATOM 2294 C C . ARG A 1 282 ? 28.716 13.027 -0.253 1.00 61.03 282 ARG A C 1
ATOM 2296 O O . ARG A 1 282 ? 29.460 12.071 -0.050 1.00 61.03 282 ARG A O 1
ATOM 2303 N N . GLN A 1 283 ? 27.779 13.395 0.622 1.00 58.00 283 GLN A N 1
ATOM 2304 C CA . GLN A 1 283 ? 27.582 12.683 1.892 1.00 58.00 283 GLN A CA 1
ATOM 2305 C C . GLN A 1 283 ? 27.045 11.258 1.693 1.00 58.00 283 GLN A C 1
ATOM 2307 O O . GLN A 1 283 ? 27.430 10.358 2.436 1.00 58.00 283 GLN A O 1
ATOM 2312 N N . ASN A 1 284 ? 26.263 11.013 0.638 1.00 52.25 284 ASN A N 1
ATOM 2313 C CA . ASN A 1 284 ? 25.760 9.670 0.330 1.00 52.25 284 ASN A CA 1
ATOM 2314 C C . ASN A 1 284 ? 26.843 8.675 -0.129 1.00 52.25 284 ASN A C 1
ATOM 2316 O O . ASN A 1 284 ? 26.624 7.467 -0.050 1.00 52.25 284 ASN A O 1
ATOM 2320 N N . VAL A 1 285 ? 28.014 9.140 -0.577 1.00 53.19 285 VAL A N 1
ATOM 2321 C CA . VAL A 1 285 ? 29.086 8.252 -1.068 1.00 53.19 285 VAL A CA 1
ATOM 2322 C C . VAL A 1 285 ? 29.888 7.630 0.084 1.00 53.19 285 VAL A C 1
ATOM 2324 O O . VAL A 1 285 ? 30.337 6.491 -0.024 1.00 53.19 285 VAL A O 1
ATOM 2327 N N . PHE A 1 286 ? 30.012 8.311 1.228 1.00 49.19 286 PHE A N 1
ATOM 2328 C CA . PHE A 1 286 ? 30.830 7.826 2.349 1.00 49.19 286 PHE A CA 1
ATOM 2329 C C . PHE A 1 286 ? 30.108 6.851 3.288 1.00 49.19 286 PHE A C 1
ATOM 2331 O O . PHE A 1 286 ? 30.760 6.059 3.965 1.00 49.19 286 PHE A O 1
ATOM 2338 N N . SER A 1 287 ? 28.773 6.833 3.308 1.00 50.97 287 SER A N 1
ATOM 2339 C CA . SER A 1 287 ? 28.014 5.944 4.202 1.00 50.97 287 SER A CA 1
ATOM 2340 C C . SER A 1 287 ? 27.933 4.486 3.728 1.00 50.97 287 SER A C 1
ATOM 2342 O O . SER A 1 287 ? 27.474 3.632 4.483 1.00 50.97 287 SER A O 1
ATOM 2344 N N . VAL A 1 288 ? 28.376 4.169 2.505 1.00 53.66 288 VAL A N 1
ATOM 2345 C CA . VAL A 1 288 ? 28.204 2.828 1.907 1.00 53.66 288 VAL A CA 1
ATOM 2346 C C . VAL A 1 288 ? 29.475 1.959 1.984 1.00 53.66 288 VAL A C 1
ATOM 2348 O O . VAL A 1 288 ? 29.384 0.742 1.851 1.00 53.66 288 VAL A O 1
ATOM 2351 N N . GLY A 1 289 ? 30.652 2.533 2.266 1.00 45.94 289 GLY A N 1
ATOM 2352 C CA . GLY A 1 289 ? 31.938 1.815 2.172 1.00 45.94 289 GLY A CA 1
ATOM 2353 C C . GLY A 1 289 ? 32.598 1.343 3.479 1.00 45.94 289 GLY A C 1
ATOM 2354 O O . GLY A 1 289 ? 33.601 0.642 3.417 1.00 45.94 289 GLY A O 1
ATOM 2355 N N . GLY A 1 290 ? 32.095 1.717 4.659 1.00 44.59 290 GLY A N 1
ATOM 2356 C CA . GLY A 1 290 ? 32.910 1.693 5.888 1.00 44.59 290 GLY A CA 1
ATOM 2357 C C . GLY A 1 290 ? 33.006 0.393 6.703 1.00 44.59 290 GLY A C 1
ATOM 2358 O O . GLY A 1 290 ? 33.823 0.344 7.612 1.00 44.59 290 GLY A O 1
ATOM 2359 N N . ASN A 1 291 ? 32.213 -0.653 6.436 1.00 47.69 291 ASN A N 1
ATOM 2360 C CA . ASN A 1 291 ? 32.001 -1.727 7.432 1.00 47.69 291 ASN A CA 1
ATOM 2361 C C . ASN A 1 291 ? 32.502 -3.137 7.060 1.00 47.69 291 ASN A C 1
ATOM 2363 O O . ASN A 1 291 ? 32.017 -4.110 7.631 1.00 47.69 291 ASN A O 1
ATOM 2367 N N . SER A 1 292 ? 33.463 -3.290 6.140 1.00 50.41 292 SER A N 1
ATOM 2368 C CA . SER A 1 292 ? 33.892 -4.631 5.684 1.00 50.41 292 SER A CA 1
ATOM 2369 C C . SER A 1 292 ? 35.357 -5.007 5.936 1.00 50.41 292 SER A C 1
ATOM 2371 O O . SER A 1 292 ? 35.885 -5.873 5.242 1.00 50.41 292 SER A O 1
ATOM 2373 N N . VAL A 1 293 ? 36.024 -4.423 6.931 1.00 53.88 293 VAL A N 1
ATOM 2374 C CA . VAL A 1 293 ? 37.350 -4.892 7.365 1.00 53.88 293 VAL A CA 1
ATOM 2375 C C . VAL A 1 293 ? 37.348 -4.973 8.889 1.00 53.88 293 VAL A C 1
ATOM 2377 O O . VAL A 1 293 ? 36.945 -4.011 9.529 1.00 53.88 293 VAL A O 1
ATOM 2380 N N . LEU A 1 294 ? 37.796 -6.115 9.429 1.00 50.38 294 LEU A N 1
ATOM 2381 C CA . LEU A 1 294 ? 37.915 -6.519 10.849 1.00 50.38 294 LEU A CA 1
ATOM 2382 C C . LEU A 1 294 ? 36.947 -7.632 11.295 1.00 50.38 294 LEU A C 1
ATOM 2384 O O . LEU A 1 294 ? 36.180 -7.483 12.244 1.00 50.38 294 LEU A O 1
ATOM 2388 N N . ARG A 1 295 ? 37.041 -8.807 10.659 1.00 48.78 295 ARG A N 1
ATOM 2389 C CA . ARG A 1 295 ? 36.799 -10.085 11.352 1.00 48.78 295 ARG A CA 1
ATOM 2390 C C . ARG A 1 295 ? 37.501 -11.233 10.626 1.00 48.78 295 ARG A C 1
ATOM 2392 O O . ARG A 1 295 ? 36.896 -11.992 9.883 1.00 48.78 295 ARG A O 1
ATOM 2399 N N . ALA A 1 296 ? 38.806 -11.326 10.837 1.00 51.59 296 ALA A N 1
ATOM 2400 C CA . ALA A 1 296 ? 39.583 -12.526 10.570 1.00 51.59 296 ALA A CA 1
ATOM 2401 C C . ALA A 1 296 ? 40.524 -12.733 11.759 1.00 51.59 296 ALA A C 1
ATOM 2403 O O . ALA A 1 296 ? 41.077 -11.754 12.263 1.00 51.59 296 ALA A O 1
ATOM 2404 N N . SER A 1 297 ? 40.720 -13.996 12.144 1.00 51.56 297 SER A N 1
ATOM 2405 C CA . SER A 1 297 ? 41.637 -14.513 13.181 1.00 51.56 297 SER A CA 1
ATOM 2406 C C . SER A 1 297 ? 41.013 -14.800 14.555 1.00 51.56 297 SER A C 1
ATOM 2408 O O . SER A 1 297 ? 41.162 -14.020 15.488 1.00 51.56 297 SER A O 1
ATOM 2410 N N . SER A 1 298 ? 40.383 -15.973 14.695 1.00 48.19 298 SER A N 1
ATOM 2411 C CA . SER A 1 298 ? 40.661 -16.879 15.825 1.00 48.19 298 SER A CA 1
ATOM 2412 C C . SER A 1 298 ? 40.105 -18.282 15.531 1.00 48.19 298 SER A C 1
ATOM 2414 O O . SER A 1 298 ? 39.021 -18.642 15.986 1.00 48.19 298 SER A O 1
ATOM 2416 N N . GLU A 1 299 ? 40.838 -19.081 14.759 1.00 57.34 299 GLU A N 1
ATOM 2417 C CA . GLU A 1 299 ? 40.663 -20.538 14.745 1.00 57.34 299 GLU A CA 1
ATOM 2418 C C . GLU A 1 299 ? 41.891 -21.157 15.420 1.00 57.34 299 GLU A C 1
ATOM 2420 O O . GLU A 1 299 ? 43.012 -21.012 14.938 1.00 57.34 299 GLU A O 1
ATOM 2425 N N . ASN A 1 300 ? 41.677 -21.794 16.574 1.00 53.00 300 ASN A N 1
ATOM 2426 C CA . ASN A 1 300 ? 42.663 -22.646 17.235 1.00 53.00 300 ASN A CA 1
ATOM 2427 C C . ASN A 1 300 ? 42.442 -24.091 16.763 1.00 53.00 300 ASN A C 1
ATOM 2429 O O . ASN A 1 300 ? 41.321 -24.588 16.908 1.00 53.00 300 ASN A O 1
ATOM 2433 N N . PRO A 1 301 ? 43.470 -24.803 16.275 1.00 66.44 301 PRO A N 1
ATOM 2434 C CA . PRO A 1 301 ? 43.374 -26.236 16.051 1.00 66.44 301 PRO A CA 1
ATOM 2435 C C . PRO A 1 301 ? 43.623 -26.990 17.365 1.00 66.44 301 PRO A C 1
ATOM 2437 O O . PRO A 1 301 ? 44.650 -26.821 18.019 1.00 66.44 301 PRO A O 1
ATOM 2440 N N . VAL A 1 302 ? 42.674 -27.845 17.747 1.00 64.50 302 VAL A N 1
ATOM 2441 C CA . VAL A 1 302 ? 42.859 -28.864 18.787 1.00 64.50 302 VAL A CA 1
ATOM 2442 C C . VAL A 1 302 ? 43.452 -30.102 18.116 1.00 64.50 302 VAL A C 1
ATOM 2444 O O . VAL A 1 302 ? 42.773 -30.782 17.351 1.00 64.50 302 VAL A O 1
ATOM 2447 N N . THR A 1 303 ? 44.723 -30.380 18.389 1.00 60.19 303 THR A N 1
ATOM 2448 C CA . THR A 1 303 ? 45.402 -31.634 18.036 1.00 60.19 303 THR A CA 1
ATOM 2449 C C . THR A 1 303 ? 45.043 -32.746 19.023 1.00 60.19 303 THR A C 1
ATOM 2451 O O . THR A 1 303 ? 45.059 -32.530 20.236 1.00 60.19 303 THR A O 1
ATOM 2454 N N . ARG A 1 304 ? 44.748 -33.933 18.483 1.00 64.31 304 ARG A N 1
ATOM 2455 C CA . ARG A 1 304 ? 44.901 -35.234 19.146 1.00 64.31 304 ARG A CA 1
ATOM 2456 C C . ARG A 1 304 ? 46.180 -35.885 18.646 1.00 64.31 304 ARG A C 1
ATOM 2458 O O . ARG A 1 304 ? 46.496 -35.651 17.459 1.00 64.31 304 ARG A O 1
#

Radius of gyration: 29.25 Å; Cα contacts (8 Å, |Δi|>4): 230; chains: 1; bounding box: 73×90×107 Å

Secondary structure (DSSP, 8-state):
-PPP---------------HHHHHHTT--TTSEEEE--HHHHHHHGGGS-HHHHHH-EEEEEEEHHHHSPPPHHHHHHHHHT--------------------THHHHGGG---HHHHHHHHHHHHTT-EEEEETT--HHHHHHHHHTSB-TTTSSBPPPP---HHHHHHT--TTT-SS-S-THHHHHHHHHHHTT-TTS-PPPHHHHHHHHHHH-TTEEEESS-TTS--GGGS------------TTTTSHHHHHT---SS------THHHHHHHHHHHHHHHHHHTSSSSSS-----------

Solvent-accessible surface area (backbone atoms only — not comparable to full-atom values): 19601 Å² total; per-residue (Å²): 140,82,88,82,87,76,86,84,85,79,79,77,89,76,72,72,81,68,50,73,70,52,60,57,57,72,67,63,65,78,79,44,39,41,31,40,41,33,66,72,44,44,54,77,39,52,90,74,53,54,66,71,56,63,73,62,32,37,38,46,29,76,46,38,63,67,70,80,43,79,72,60,74,73,64,57,56,58,68,62,61,73,69,69,80,85,82,76,85,85,92,73,98,68,78,86,75,77,75,80,85,69,68,74,71,64,73,72,66,77,74,72,52,67,70,53,54,52,50,52,51,53,34,43,74,70,66,36,51,44,58,37,27,89,70,55,50,66,64,61,52,19,52,58,41,37,74,37,65,38,88,79,80,72,40,57,38,57,58,53,74,68,53,61,63,52,57,72,72,68,62,52,56,88,77,45,86,61,43,78,62,60,61,57,46,47,51,36,47,52,29,48,77,66,69,51,53,79,80,66,82,68,50,68,45,39,51,32,34,48,51,28,76,38,35,76,61,42,46,60,32,59,55,71,87,80,49,78,64,73,91,71,54,74,75,76,88,69,74,71,74,80,69,78,76,86,62,74,75,65,56,65,68,59,66,74,67,65,70,93,62,84,71,80,76,79,70,58,57,69,57,54,50,53,55,50,54,55,52,56,59,56,58,63,63,64,76,76,72,78,85,86,82,91,88,81,91,87,83,83,86,85,83,130

pLDDT: mean 77.63, std 18.92, range [44.59, 98.56]

Foldseek 3Di:
DDDDDDDPPPDDPCPPPQPVLSVLVVPPPLLFAEEAADLLQCQVCVVVDDPSNLVRYAYEYAAAPCLADPDPVVVVVVVVVVPPDPDDDDDDPDDPDDDPCPPPSVVSHPRGDPVSVVSVVVCVVVLRYHHCPDPVALQVVQVSQQVDQRSNPRHGFHGFPLDLVCLVPVDDLVPFDLDSHLVLSSVSSVCNVVVVSPPDRRDQSNVQRRVCVRGVSYHYDNHDPSRDDPVPDDDPPPPPPCPPCPDPPPVVVVVVPDPPDPDPPPPVVVVVVVVVVVVVVVVVVPVPPPPPDDDDDDDDDDDD

Nearest PDB structures (foldseek):
  3p52-assembly1_A  TM=3.659E-01  e=5.260E+00  Campylobacter jejuni
  3uow-assembly1_A  TM=2.853E-01  e=5.906E+00  Plasmodium falciparum 3D7

Mean predicted aligned error: 14.68 Å